Protein AF-A0A8T3YQ29-F1 (afdb_monomer)

Structure (mmCIF, N/CA/C/O backbone):
data_AF-A0A8T3YQ29-F1
#
_entry.id   AF-A0A8T3YQ29-F1
#
loop_
_atom_site.group_PDB
_atom_site.id
_atom_site.type_symbol
_atom_site.label_atom_id
_atom_site.label_alt_id
_atom_site.label_comp_id
_atom_site.label_asym_id
_atom_site.label_entity_id
_atom_site.label_seq_id
_atom_site.pdbx_PDB_ins_code
_atom_site.Cartn_x
_atom_site.Cartn_y
_atom_site.Cartn_z
_atom_site.occupancy
_atom_site.B_iso_or_equiv
_atom_site.auth_seq_id
_atom_site.auth_comp_id
_atom_site.auth_asym_id
_atom_site.auth_atom_id
_atom_site.pdbx_PDB_model_num
ATOM 1 N N . MET A 1 1 ? 38.386 -35.536 21.944 1.00 36.97 1 MET A N 1
ATOM 2 C CA . MET A 1 1 ? 37.758 -35.053 20.695 1.00 36.97 1 MET A CA 1
ATOM 3 C C . MET A 1 1 ? 36.261 -35.309 20.786 1.00 36.97 1 MET A C 1
ATOM 5 O O . MET A 1 1 ? 35.928 -36.440 21.087 1.00 36.97 1 MET A O 1
ATOM 9 N N . ARG A 1 2 ? 35.448 -34.252 20.582 1.00 36.31 2 ARG A N 1
ATOM 10 C CA . ARG A 1 2 ? 34.112 -34.172 19.928 1.00 36.31 2 ARG A CA 1
ATOM 11 C C . ARG A 1 2 ? 33.089 -35.299 20.187 1.00 36.31 2 ARG A C 1
ATOM 13 O O . ARG A 1 2 ? 33.416 -36.454 20.008 1.00 36.31 2 ARG A O 1
ATOM 20 N N . SER A 1 3 ? 31.799 -35.092 20.433 1.00 37.41 3 SER A N 1
ATOM 21 C CA . SER A 1 3 ? 30.916 -33.932 20.598 1.00 37.41 3 SER A CA 1
ATOM 22 C C . SER A 1 3 ? 29.557 -34.490 21.058 1.00 37.41 3 SER A C 1
ATOM 24 O O . SER A 1 3 ? 29.156 -35.567 20.626 1.00 37.41 3 SER A O 1
ATOM 26 N N . TYR A 1 4 ? 28.848 -33.737 21.895 1.00 45.09 4 TYR A N 1
ATOM 27 C CA . TYR A 1 4 ? 27.435 -33.928 22.236 1.00 45.09 4 TYR A CA 1
ATOM 28 C C . TYR A 1 4 ? 26.534 -33.652 21.027 1.00 45.09 4 TYR A C 1
ATOM 30 O O . TYR A 1 4 ? 26.707 -32.591 20.437 1.00 45.09 4 TYR A O 1
ATOM 38 N N . ILE A 1 5 ? 25.528 -34.496 20.749 1.00 46.22 5 ILE A N 1
ATOM 39 C CA . ILE A 1 5 ? 24.220 -34.061 20.214 1.00 46.22 5 ILE A CA 1
ATOM 40 C C . ILE A 1 5 ? 23.119 -34.967 20.787 1.00 46.22 5 ILE A C 1
ATOM 42 O O . ILE A 1 5 ? 22.973 -36.126 20.410 1.00 46.22 5 ILE A O 1
ATOM 46 N N . THR A 1 6 ? 22.333 -34.389 21.689 1.00 38.66 6 THR A N 1
ATOM 47 C CA . THR A 1 6 ? 21.042 -34.889 22.168 1.00 38.66 6 THR A CA 1
ATOM 48 C C . THR A 1 6 ? 19.975 -34.503 21.142 1.00 38.66 6 THR A C 1
ATOM 50 O O . THR A 1 6 ? 19.781 -33.313 20.897 1.00 38.66 6 THR A O 1
ATOM 53 N N . LEU A 1 7 ? 19.275 -35.472 20.544 1.00 36.53 7 LEU A N 1
ATOM 54 C CA . LEU A 1 7 ? 18.114 -35.214 19.686 1.00 36.53 7 LEU A CA 1
ATOM 55 C C . LEU A 1 7 ? 16.840 -35.608 20.444 1.00 36.53 7 LEU A C 1
ATOM 57 O O . LEU A 1 7 ? 16.583 -36.785 20.682 1.00 36.53 7 LEU A O 1
ATOM 61 N N . ILE A 1 8 ? 16.064 -34.606 20.853 1.00 35.62 8 ILE A N 1
ATOM 62 C CA . ILE A 1 8 ? 14.728 -34.764 21.433 1.00 35.62 8 ILE A CA 1
ATOM 63 C C . ILE A 1 8 ? 13.728 -34.747 20.272 1.00 35.62 8 ILE A C 1
ATOM 65 O O . ILE A 1 8 ? 13.606 -33.741 19.579 1.00 35.62 8 ILE A O 1
ATOM 69 N N . LEU A 1 9 ? 13.009 -35.850 20.068 1.00 31.16 9 LEU A N 1
ATOM 70 C CA . LEU A 1 9 ? 11.867 -35.950 19.155 1.00 31.16 9 LEU A CA 1
ATOM 71 C C . LEU A 1 9 ? 10.616 -36.211 20.002 1.00 31.16 9 LEU A C 1
ATOM 73 O O . LEU A 1 9 ? 10.407 -37.320 20.486 1.00 31.16 9 LEU A O 1
ATOM 77 N N . ILE A 1 10 ? 9.802 -35.171 20.207 1.00 36.34 10 ILE A N 1
ATOM 78 C CA . ILE A 1 10 ? 8.483 -35.261 20.848 1.00 36.34 10 ILE A CA 1
ATOM 79 C C . ILE A 1 10 ? 7.400 -35.093 19.773 1.00 36.34 10 ILE A C 1
ATOM 81 O O . ILE A 1 10 ? 7.203 -34.014 19.227 1.00 36.34 10 ILE A O 1
ATOM 85 N N . VAL A 1 11 ? 6.788 -36.233 19.445 1.00 32.72 11 VAL A N 1
ATOM 86 C CA . VAL A 1 11 ? 5.351 -36.566 19.341 1.00 32.72 11 VAL A CA 1
ATOM 87 C C . VAL A 1 11 ? 4.307 -35.452 19.105 1.00 32.72 11 VAL A C 1
ATOM 89 O O . VAL A 1 11 ? 4.116 -34.579 19.945 1.00 32.72 11 VAL A O 1
ATOM 92 N N . GLY A 1 12 ? 3.470 -35.693 18.079 1.00 26.55 12 GLY A N 1
ATOM 93 C CA . GLY A 1 12 ? 2.004 -35.499 18.103 1.00 26.55 12 GLY A CA 1
ATOM 94 C C . GLY A 1 12 ? 1.481 -34.134 17.618 1.00 26.55 12 GLY A C 1
ATOM 95 O O . GLY A 1 12 ? 2.161 -33.131 17.739 1.00 26.55 12 GLY A O 1
ATOM 96 N N . ILE A 1 13 ? 0.277 -33.963 17.060 1.00 29.78 13 ILE A N 1
ATOM 97 C CA . ILE A 1 13 ? -0.947 -34.774 17.019 1.00 29.78 13 ILE A CA 1
ATOM 98 C C . ILE A 1 13 ? -1.777 -34.316 15.799 1.00 29.78 13 ILE A C 1
ATOM 100 O O . ILE A 1 13 ? -1.878 -33.127 15.503 1.00 29.78 13 ILE A O 1
ATOM 104 N N . THR A 1 14 ? -2.395 -35.275 15.116 1.00 40.16 14 THR A N 1
ATOM 105 C CA . THR A 1 14 ? -3.476 -35.126 14.130 1.00 40.16 14 THR A CA 1
ATOM 106 C C . THR A 1 14 ? -4.785 -34.663 14.776 1.00 40.16 14 THR A C 1
ATOM 108 O O . THR A 1 14 ? -5.211 -35.283 15.746 1.00 40.16 14 THR A O 1
ATOM 111 N N . ALA A 1 15 ? -5.499 -33.696 14.192 1.00 29.11 15 ALA A N 1
ATOM 112 C CA . ALA A 1 15 ? -6.950 -33.584 14.389 1.00 29.11 15 ALA A CA 1
ATOM 113 C C . ALA A 1 15 ? -7.618 -32.775 13.265 1.00 29.11 15 ALA A C 1
ATOM 115 O O . ALA A 1 15 ? -7.573 -31.546 13.235 1.00 29.11 15 ALA A O 1
ATOM 116 N N . SER A 1 16 ? -8.276 -33.485 12.353 1.00 36.12 16 SER A N 1
ATOM 117 C CA . SER A 1 16 ? -9.479 -32.997 11.677 1.00 36.12 16 SER A CA 1
ATOM 118 C C . SER A 1 16 ? -10.627 -33.024 12.687 1.00 36.12 16 SER A C 1
ATOM 120 O O . SER A 1 16 ? -10.743 -34.028 13.375 1.00 36.12 16 SER A O 1
ATOM 122 N N . PHE A 1 17 ? -11.497 -32.011 12.756 1.00 27.00 17 PHE A N 1
ATOM 123 C CA . PHE A 1 17 ? -12.890 -32.232 13.167 1.00 27.00 17 PHE A CA 1
ATOM 124 C C . PHE A 1 17 ? -13.825 -31.111 12.699 1.00 27.00 17 PHE A C 1
ATOM 126 O O . PHE A 1 17 ? -13.467 -29.938 12.611 1.00 27.00 17 PHE A O 1
ATOM 133 N N . LEU A 1 18 ? -15.026 -31.563 12.365 1.00 28.22 18 LEU A N 1
ATOM 134 C CA . LEU A 1 18 ? -16.164 -30.910 11.737 1.00 28.22 18 LEU A CA 1
ATOM 135 C C . LEU A 1 18 ? -17.271 -30.737 12.805 1.00 28.22 18 LEU A C 1
ATOM 137 O O . LEU A 1 18 ? -17.401 -31.586 13.677 1.00 28.22 18 LEU A O 1
ATOM 141 N N . MET A 1 19 ? -18.124 -29.722 12.623 1.00 27.97 19 MET A N 1
ATOM 142 C CA . MET A 1 19 ? -19.556 -29.647 13.005 1.00 27.97 19 MET A CA 1
ATOM 143 C C . MET A 1 19 ? -20.070 -29.067 14.353 1.00 27.97 19 MET A C 1
ATOM 145 O O . MET A 1 19 ? -19.720 -29.491 15.443 1.00 27.97 19 MET A O 1
ATOM 149 N N . LEU A 1 20 ? -21.027 -28.139 14.133 1.00 27.88 20 LEU A N 1
ATOM 150 C CA . LEU A 1 20 ? -22.366 -27.868 14.711 1.00 27.88 20 LEU A CA 1
ATOM 151 C C . LEU A 1 20 ? -22.635 -27.375 16.158 1.00 27.88 20 LEU A C 1
ATOM 153 O O . LEU A 1 20 ? -22.449 -28.076 17.139 1.00 27.88 20 LEU A O 1
ATOM 157 N N . GLN A 1 21 ? -23.238 -26.169 16.182 1.00 33.25 21 GLN A N 1
ATOM 158 C CA . GLN A 1 21 ? -24.501 -25.696 16.807 1.00 33.25 21 GLN A CA 1
ATOM 159 C C . GLN A 1 21 ? -25.015 -26.247 18.158 1.00 33.25 21 GLN A C 1
ATOM 161 O O . GLN A 1 21 ? -25.322 -27.426 18.257 1.00 33.25 21 GLN A O 1
ATOM 166 N N . SER A 1 22 ? -25.392 -25.319 19.064 1.00 32.22 22 SER A N 1
ATOM 167 C CA . SER A 1 22 ? -26.801 -25.072 19.482 1.00 32.22 22 SER A CA 1
ATOM 168 C C . SER A 1 22 ? -26.955 -23.885 20.472 1.00 32.22 22 SER A C 1
ATOM 170 O O . SER A 1 22 ? -26.187 -23.821 21.423 1.00 32.22 22 SER A O 1
ATOM 172 N N . HIS A 1 23 ? -27.953 -23.012 20.202 1.00 29.73 23 HIS A N 1
ATOM 173 C CA . HIS A 1 23 ? -28.849 -22.143 21.033 1.00 29.73 23 HIS A CA 1
ATOM 174 C C . HIS A 1 23 ? -28.380 -21.499 22.363 1.00 29.73 23 HIS A C 1
ATOM 176 O O . HIS A 1 23 ? -27.618 -22.091 23.104 1.00 29.73 23 HIS A O 1
ATOM 182 N N . SER A 1 24 ? -28.855 -20.351 22.877 1.00 30.00 24 SER A N 1
ATOM 183 C CA . SER A 1 24 ? -29.743 -19.197 22.560 1.00 30.00 24 SER A CA 1
ATOM 184 C C . SER A 1 24 ? -29.538 -18.227 23.762 1.00 30.00 24 SER A C 1
ATOM 186 O O . SER A 1 24 ? -29.271 -18.727 24.848 1.00 30.00 24 SER A O 1
ATOM 188 N N . THR A 1 25 ? -29.532 -16.888 23.707 1.00 30.67 25 THR A N 1
ATOM 189 C CA . THR A 1 25 ? -30.672 -15.967 23.516 1.00 30.67 25 THR A CA 1
ATOM 190 C C . THR A 1 25 ? -30.193 -14.500 23.451 1.00 30.67 25 THR A C 1
ATOM 192 O O . THR A 1 25 ? -29.351 -14.096 24.244 1.00 30.67 25 THR A O 1
ATOM 195 N N . SER A 1 26 ? -30.858 -13.708 22.598 1.00 29.80 26 SER A N 1
ATOM 196 C CA . SER A 1 26 ? -31.183 -12.272 22.739 1.00 29.80 26 SER A CA 1
ATOM 197 C C . SER A 1 26 ? -30.057 -11.223 22.829 1.00 29.80 26 SER A C 1
ATOM 199 O O . SER A 1 26 ? -29.536 -10.946 23.906 1.00 29.80 26 SER A O 1
ATOM 201 N N . SER A 1 27 ? -29.811 -10.505 21.722 1.00 33.41 27 SER A N 1
ATOM 202 C CA . SER A 1 27 ? -30.251 -9.099 21.543 1.00 33.41 27 SER A CA 1
ATOM 203 C C . SER A 1 27 ? -29.494 -8.387 20.401 1.00 33.41 27 SER A C 1
ATOM 205 O O . SER A 1 27 ? -28.298 -8.142 20.500 1.00 33.41 27 SER A O 1
ATOM 207 N N . ASN A 1 28 ? -30.259 -7.987 19.377 1.00 33.44 28 ASN A N 1
ATOM 208 C CA . ASN A 1 28 ? -30.012 -6.956 18.352 1.00 33.44 28 ASN A CA 1
ATOM 209 C C . ASN A 1 28 ? -28.790 -7.085 17.419 1.00 33.44 28 ASN A C 1
ATOM 211 O O . ASN A 1 28 ? -27.739 -6.483 17.636 1.00 33.44 28 ASN A O 1
ATOM 215 N N . ASP A 1 29 ? -29.022 -7.751 16.284 1.00 31.02 29 ASP A N 1
ATOM 216 C CA . ASP A 1 29 ? -28.160 -7.737 15.102 1.00 31.02 29 ASP A CA 1
ATOM 217 C C . ASP A 1 29 ? -28.331 -6.454 14.265 1.00 31.02 29 ASP A C 1
ATOM 219 O O . ASP A 1 29 ? -29.391 -6.167 13.710 1.00 31.02 29 ASP A O 1
ATOM 223 N N . ILE A 1 30 ? -27.227 -5.720 14.106 1.00 36.94 30 ILE A N 1
ATOM 224 C CA . ILE A 1 30 ? -26.925 -4.913 12.920 1.00 36.94 30 ILE A CA 1
ATOM 225 C C . ILE A 1 30 ? -25.935 -5.754 12.118 1.00 36.94 30 ILE A C 1
ATOM 227 O O . ILE A 1 30 ? -24.781 -5.804 12.528 1.00 36.94 30 ILE A O 1
ATOM 231 N N . LEU A 1 31 ? -26.327 -6.397 11.011 1.00 35.53 31 LEU A N 1
ATOM 232 C CA . LEU A 1 31 ? -25.385 -6.977 10.040 1.00 35.53 31 LEU A CA 1
ATOM 233 C C . LEU A 1 31 ? -26.059 -7.404 8.721 1.00 35.53 31 LEU A C 1
ATOM 235 O O . LEU A 1 31 ? -27.221 -7.786 8.672 1.00 35.53 31 LEU A O 1
ATOM 239 N N . LEU A 1 32 ? -25.246 -7.295 7.666 1.00 37.25 32 LEU A N 1
ATOM 240 C CA . LEU A 1 32 ? -25.218 -8.017 6.387 1.00 37.25 32 LEU A CA 1
ATOM 241 C C . LEU A 1 32 ? -26.361 -9.017 6.106 1.00 37.25 32 LEU A C 1
ATOM 243 O O . LEU A 1 32 ? -26.572 -9.976 6.837 1.00 37.25 32 LEU A O 1
ATOM 247 N N . GLY A 1 33 ? -27.030 -8.816 4.967 1.00 29.45 33 GLY A N 1
ATOM 248 C CA . GLY A 1 33 ? -28.248 -9.533 4.598 1.00 29.45 33 GLY A CA 1
ATOM 249 C C . GLY A 1 33 ? -28.127 -11.029 4.291 1.00 29.45 33 GLY A C 1
ATOM 250 O O . GLY A 1 33 ? -27.124 -11.495 3.756 1.00 29.45 33 GLY A O 1
ATOM 251 N N . ASN A 1 34 ? -29.252 -11.708 4.530 1.00 32.03 34 ASN A N 1
ATOM 252 C CA . ASN A 1 34 ? -29.778 -12.859 3.796 1.00 32.03 34 ASN A CA 1
ATOM 253 C C . ASN A 1 34 ? -31.299 -12.660 3.649 1.00 32.03 34 ASN A C 1
ATOM 255 O O . ASN A 1 34 ? -31.940 -12.118 4.547 1.00 32.03 34 ASN A O 1
ATOM 259 N N . GLY A 1 35 ? -31.854 -13.014 2.488 1.00 31.20 35 GLY A N 1
ATOM 260 C CA . GLY A 1 35 ? -33.247 -12.731 2.132 1.00 31.20 35 GLY A CA 1
ATOM 261 C C . GLY A 1 35 ? -34.255 -13.760 2.642 1.00 31.20 35 GLY A C 1
ATOM 262 O O . GLY A 1 35 ? -33.886 -14.905 2.857 1.00 31.20 35 GLY A O 1
ATOM 263 N N . MET A 1 36 ? -35.520 -13.336 2.750 1.00 28.58 36 MET A N 1
ATOM 264 C CA . MET A 1 36 ? -36.757 -14.103 2.523 1.00 28.58 36 MET A CA 1
ATOM 265 C C . MET A 1 36 ? -37.917 -13.092 2.402 1.00 28.58 36 MET A C 1
ATOM 267 O O . MET A 1 36 ? -38.152 -12.314 3.320 1.00 28.58 36 MET A O 1
ATOM 271 N N . ASN A 1 37 ? -38.621 -13.087 1.263 1.00 28.59 37 ASN A N 1
ATOM 272 C CA . ASN A 1 37 ? -39.875 -12.350 1.071 1.00 28.59 37 ASN A CA 1
ATOM 273 C C . ASN A 1 37 ? -41.046 -13.295 1.366 1.00 28.59 37 ASN A C 1
ATOM 275 O O . ASN A 1 37 ? -41.223 -14.289 0.664 1.00 28.59 37 ASN A O 1
ATOM 279 N N . GLY A 1 38 ? -41.848 -12.954 2.372 1.00 25.53 38 GLY A N 1
ATOM 280 C CA . GLY A 1 38 ? -43.199 -13.463 2.588 1.00 25.53 38 GLY A CA 1
ATOM 281 C C . GLY A 1 38 ? -44.137 -12.263 2.665 1.00 25.53 38 GLY A C 1
ATOM 282 O O . GLY A 1 38 ? -43.969 -11.400 3.521 1.00 25.53 38 GLY A O 1
ATOM 283 N N . ALA A 1 39 ? -45.053 -12.174 1.706 1.00 37.31 39 ALA A N 1
ATOM 284 C CA . ALA A 1 39 ? -46.017 -11.097 1.550 1.00 37.31 39 ALA A CA 1
ATOM 285 C C . ALA A 1 39 ? -47.039 -11.067 2.692 1.00 37.31 39 ALA A C 1
ATOM 287 O O . ALA A 1 39 ? -47.592 -12.112 3.012 1.00 37.31 39 ALA A O 1
ATOM 288 N N . VAL A 1 40 ? -47.368 -9.876 3.202 1.00 28.00 40 VAL A N 1
ATOM 289 C CA . VAL A 1 40 ? -48.685 -9.571 3.787 1.00 28.00 40 VAL A CA 1
ATOM 290 C C . VAL A 1 40 ? -48.979 -8.092 3.534 1.00 28.00 40 VAL A C 1
ATOM 292 O O . VAL A 1 40 ? -48.254 -7.216 4.001 1.00 28.00 40 VAL A O 1
ATOM 295 N N . GLY A 1 41 ? -50.024 -7.828 2.749 1.00 34.19 41 GLY A N 1
ATOM 296 C CA . GLY A 1 41 ? -50.619 -6.506 2.600 1.00 34.19 41 GLY A CA 1
ATOM 297 C C . GLY A 1 41 ? -51.611 -6.228 3.723 1.00 34.19 41 GLY A C 1
ATOM 298 O O . GLY A 1 41 ? -52.255 -7.156 4.204 1.00 34.19 41 GLY A O 1
ATOM 299 N N . ILE A 1 42 ? -51.743 -4.957 4.106 1.00 29.11 42 ILE A N 1
ATOM 300 C CA . ILE A 1 42 ? -52.874 -4.444 4.884 1.00 29.11 42 ILE A CA 1
ATOM 301 C C . ILE A 1 42 ? -53.184 -3.027 4.375 1.00 29.11 42 ILE A C 1
ATOM 303 O O . ILE A 1 42 ? -52.365 -2.114 4.489 1.00 29.11 42 ILE A O 1
ATOM 307 N N . GLU A 1 43 ? -54.360 -2.888 3.761 1.00 31.36 43 GLU A N 1
ATOM 308 C CA . GLU A 1 43 ? -55.077 -1.630 3.538 1.00 31.36 43 GLU A CA 1
ATOM 309 C C . GLU A 1 43 ? -55.480 -0.977 4.867 1.00 31.36 43 GLU A C 1
ATOM 311 O O . GLU A 1 43 ? -55.698 -1.682 5.847 1.00 31.36 43 GLU A O 1
ATOM 316 N N . LEU A 1 44 ? -55.670 0.350 4.854 1.00 28.03 44 LEU A N 1
ATOM 317 C CA . LEU A 1 44 ? -56.825 1.102 5.401 1.00 28.03 44 LEU A CA 1
ATOM 318 C C . LEU A 1 44 ? -56.395 2.572 5.595 1.00 28.03 44 LEU A C 1
ATOM 320 O O . LEU A 1 44 ? -55.485 2.879 6.352 1.00 28.03 44 LEU A O 1
ATOM 324 N N . SER A 1 45 ? -56.885 3.486 4.752 1.00 28.00 45 SER A N 1
ATOM 325 C CA . SER A 1 45 ? -58.110 4.283 4.964 1.00 28.00 45 SER A CA 1
ATOM 326 C C . SER A 1 45 ? -57.913 5.462 5.929 1.00 28.00 45 SER A C 1
ATOM 328 O O . SER A 1 45 ? -57.776 5.273 7.132 1.00 28.00 45 SER A O 1
ATOM 330 N N . GLY A 1 46 ? -58.032 6.693 5.414 1.00 26.91 46 GLY A N 1
ATOM 331 C CA . GLY A 1 46 ? -58.161 7.890 6.251 1.00 26.91 46 GLY A CA 1
ATOM 332 C C . GLY A 1 46 ? -58.177 9.197 5.463 1.00 26.91 46 GLY A C 1
ATOM 333 O O . GLY A 1 46 ? -57.135 9.779 5.195 1.00 26.91 46 GLY A O 1
ATOM 334 N N . LYS A 1 47 ? -59.379 9.634 5.083 1.00 30.09 47 LYS A N 1
ATOM 335 C CA . LYS A 1 47 ? -59.718 10.851 4.328 1.00 30.09 47 LYS A CA 1
ATOM 336 C C . LYS A 1 47 ? -59.234 12.140 5.008 1.00 30.09 47 LYS A C 1
ATOM 338 O O . LYS A 1 47 ? -59.574 12.343 6.163 1.00 30.09 47 LYS A O 1
ATOM 343 N N . PHE A 1 48 ? -58.632 13.056 4.246 1.00 29.20 48 PHE A N 1
ATOM 344 C CA . PHE A 1 48 ? -58.823 14.510 4.381 1.00 29.20 48 PHE A CA 1
ATOM 345 C C . PHE A 1 48 ? -58.497 15.194 3.037 1.00 29.20 48 PHE A C 1
ATOM 347 O O . PHE A 1 48 ? -57.368 15.157 2.560 1.00 29.20 48 PHE A O 1
ATOM 354 N N . ALA A 1 49 ? -59.513 15.790 2.415 1.00 26.91 49 ALA A N 1
ATOM 355 C CA . ALA A 1 49 ? -59.389 16.877 1.435 1.00 26.91 49 ALA A CA 1
ATOM 356 C C . ALA A 1 49 ? -59.580 18.209 2.212 1.00 26.91 49 ALA A C 1
ATOM 358 O O . ALA A 1 49 ? -60.130 18.124 3.316 1.00 26.91 49 ALA A O 1
ATOM 359 N N . PRO A 1 50 ? -59.241 19.423 1.707 1.00 40.56 50 PRO A N 1
ATOM 360 C CA . PRO A 1 50 ? -59.225 19.798 0.287 1.00 40.56 50 PRO A CA 1
ATOM 361 C C . PRO A 1 50 ? -58.164 20.853 -0.131 1.00 40.56 50 PRO A C 1
ATOM 363 O O . PRO A 1 50 ? -57.320 21.276 0.650 1.00 40.56 50 PRO A O 1
ATOM 366 N N . GLN A 1 51 ? -58.337 21.318 -1.376 1.00 28.16 51 GLN A N 1
ATOM 367 C CA . GLN A 1 51 ? -57.891 22.567 -2.016 1.00 28.16 51 GLN A CA 1
ATOM 368 C C . GLN A 1 51 ? -56.840 22.388 -3.118 1.00 28.16 51 GLN A C 1
ATOM 370 O O . GLN A 1 51 ? -55.672 22.070 -2.913 1.00 28.16 51 GLN A O 1
ATOM 375 N N . ILE A 1 52 ? -57.355 22.599 -4.325 1.00 32.34 52 ILE A N 1
ATOM 376 C CA . ILE A 1 52 ? -56.699 22.554 -5.620 1.00 32.34 52 ILE A CA 1
ATOM 377 C C . ILE A 1 52 ? -55.995 23.894 -5.814 1.00 32.34 52 ILE A C 1
ATOM 379 O O . ILE A 1 52 ? -56.655 24.927 -5.898 1.00 32.34 52 ILE A O 1
ATOM 383 N N . THR A 1 53 ? -54.674 23.863 -5.972 1.00 31.62 53 THR A N 1
ATOM 384 C CA . THR A 1 53 ? -53.929 24.986 -6.546 1.00 31.62 53 THR A CA 1
ATOM 385 C C . THR A 1 53 ? -53.230 24.496 -7.802 1.00 31.62 53 THR A C 1
ATOM 387 O O . THR A 1 53 ? -52.314 23.677 -7.759 1.00 31.62 53 THR A O 1
ATOM 390 N N . ILE A 1 54 ? -53.703 24.994 -8.940 1.00 41.38 54 ILE A N 1
ATOM 391 C CA . ILE A 1 54 ? -53.108 24.791 -10.257 1.00 41.38 54 ILE A CA 1
ATOM 392 C C . ILE A 1 54 ? -51.741 25.482 -10.254 1.00 41.38 54 ILE A C 1
ATOM 394 O O . ILE A 1 54 ? -51.663 26.708 -10.189 1.00 41.38 54 ILE A O 1
ATOM 398 N N . SER A 1 55 ? -50.656 24.710 -10.341 1.00 33.50 55 SER A N 1
ATOM 399 C CA . SER A 1 55 ? -49.341 25.249 -10.685 1.00 33.50 55 SER A CA 1
ATOM 400 C C . SER A 1 55 ? -48.627 24.351 -11.698 1.00 33.50 55 SER A C 1
ATOM 402 O O . SER A 1 55 ? -48.807 23.137 -11.747 1.00 33.50 55 SER A O 1
ATOM 404 N N . LYS A 1 56 ? -47.918 25.027 -12.594 1.00 39.84 56 LYS A N 1
ATOM 405 C CA . LYS A 1 56 ? -47.476 24.608 -13.921 1.00 39.84 56 LYS A CA 1
ATOM 406 C C . LYS A 1 56 ? -46.468 23.450 -13.904 1.00 39.84 56 LYS A C 1
ATOM 408 O O . LYS A 1 56 ? -45.501 23.490 -13.158 1.00 39.84 56 LYS A O 1
ATOM 413 N N . GLY A 1 57 ? -46.641 22.534 -14.863 1.00 34.69 57 GLY A N 1
ATOM 414 C CA . GLY A 1 57 ? -45.571 21.753 -15.494 1.00 34.69 57 GLY A CA 1
ATOM 415 C C . GLY A 1 57 ? -44.967 20.634 -14.649 1.00 34.69 57 GLY A C 1
ATOM 416 O O . GLY A 1 57 ? -44.012 20.858 -13.918 1.00 34.69 57 GLY A O 1
ATOM 417 N N . ILE A 1 58 ? -45.457 19.406 -14.834 1.00 36.62 58 ILE A N 1
ATOM 418 C CA . ILE A 1 58 ? -44.784 18.185 -14.373 1.00 36.62 58 ILE A CA 1
ATOM 419 C C . ILE A 1 58 ? -43.480 18.035 -15.180 1.00 36.62 58 ILE A C 1
ATOM 421 O O . ILE A 1 58 ? -43.554 17.814 -16.392 1.00 36.62 58 ILE A O 1
ATOM 425 N N . PRO A 1 59 ? -42.282 18.116 -14.573 1.00 43.56 59 PRO A N 1
ATOM 426 C CA . PRO A 1 59 ? -41.087 17.579 -15.200 1.00 43.56 59 PRO A CA 1
ATOM 427 C C . PRO A 1 59 ? -41.237 16.059 -15.149 1.00 43.56 59 PRO A C 1
ATOM 429 O O . PRO A 1 59 ? -41.395 15.489 -14.068 1.00 43.56 59 PRO A O 1
ATOM 432 N N . GLY A 1 60 ? -41.239 15.407 -16.312 1.00 47.19 60 GLY A N 1
ATOM 433 C CA . GLY A 1 60 ? -41.313 13.949 -16.396 1.00 47.19 60 GLY A CA 1
ATOM 434 C C . GLY A 1 60 ? -40.259 13.269 -15.509 1.00 47.19 60 GLY A C 1
ATOM 435 O O . GLY A 1 60 ? -39.240 13.890 -15.180 1.00 47.19 60 GLY A O 1
ATOM 436 N N . PRO A 1 61 ? -40.481 12.002 -15.111 1.00 44.00 61 PRO A N 1
ATOM 437 C CA . PRO A 1 61 ? -39.542 11.274 -14.273 1.00 44.00 61 PRO A CA 1
ATOM 438 C C . PRO A 1 61 ? -38.162 11.342 -14.923 1.00 44.00 61 PRO A C 1
ATOM 440 O O . PRO A 1 61 ? -37.970 10.880 -16.052 1.00 44.00 61 PRO A O 1
ATOM 443 N N . LYS A 1 62 ? -37.205 11.972 -14.228 1.00 40.59 62 LYS A N 1
ATOM 444 C CA . LYS A 1 62 ? -35.798 11.913 -14.612 1.00 40.59 62 LYS A CA 1
ATOM 445 C C . LYS A 1 62 ? -35.479 10.430 -14.714 1.00 40.59 62 LYS A C 1
ATOM 447 O O . LYS A 1 62 ? -35.473 9.751 -13.693 1.00 40.59 62 LYS A O 1
ATOM 452 N N . ARG A 1 63 ? -35.265 9.933 -15.938 1.00 42.22 63 ARG A N 1
ATOM 453 C CA . ARG A 1 63 ? -34.656 8.622 -16.157 1.00 42.22 63 ARG A CA 1
ATOM 454 C C . ARG A 1 63 ? -33.402 8.615 -15.305 1.00 42.22 63 ARG A C 1
ATOM 456 O O . ARG A 1 63 ? -32.450 9.338 -15.606 1.00 42.22 63 ARG A O 1
ATOM 463 N N . GLU A 1 64 ? -33.450 7.859 -14.220 1.00 45.28 64 GLU A N 1
ATOM 464 C CA . GLU A 1 64 ? -32.281 7.493 -13.454 1.00 45.28 64 GLU A CA 1
ATOM 465 C C . GLU A 1 64 ? -31.356 6.836 -14.472 1.00 45.28 64 GLU A C 1
ATOM 467 O O . GLU A 1 64 ? -31.656 5.771 -15.013 1.00 45.28 64 GLU A O 1
ATOM 472 N N . ARG A 1 65 ? -30.323 7.578 -14.893 1.00 39.47 65 ARG A N 1
ATOM 473 C CA . ARG A 1 65 ? -29.313 7.052 -15.803 1.00 39.47 65 ARG A CA 1
ATOM 474 C C . ARG A 1 65 ? -28.709 5.880 -15.060 1.00 39.47 65 ARG A C 1
ATOM 476 O O . ARG A 1 65 ? -27.912 6.088 -14.149 1.00 39.47 65 ARG A O 1
ATOM 483 N N . THR A 1 66 ? -29.087 4.671 -15.456 1.00 41.81 66 THR A N 1
ATOM 484 C CA . THR A 1 66 ? -28.301 3.484 -15.165 1.00 41.81 66 THR A CA 1
ATOM 485 C C . THR A 1 66 ? -26.873 3.843 -15.570 1.00 41.81 66 THR A C 1
ATOM 487 O O . THR A 1 66 ? -26.675 4.252 -16.723 1.00 41.81 66 THR A O 1
ATOM 490 N N . PRO A 1 67 ? -25.901 3.830 -14.640 1.00 45.22 67 PRO A N 1
ATOM 491 C CA . PRO A 1 67 ? -24.521 4.095 -14.994 1.00 45.22 67 PRO A CA 1
ATOM 492 C C . PRO A 1 67 ? -24.165 3.182 -16.161 1.00 45.22 67 PRO A C 1
ATOM 494 O O . PRO A 1 67 ? -24.503 1.996 -16.140 1.00 45.22 67 PRO A O 1
ATOM 497 N N . ALA A 1 68 ? -23.555 3.747 -17.204 1.00 42.94 68 ALA A N 1
ATOM 498 C CA . ALA A 1 68 ? -23.036 2.942 -18.297 1.00 42.94 68 ALA A CA 1
ATOM 499 C C . ALA A 1 68 ? -22.181 1.806 -17.701 1.00 42.94 68 ALA A C 1
ATOM 501 O O . ALA A 1 68 ? -21.489 2.059 -16.706 1.00 42.94 68 ALA A O 1
ATOM 502 N N . PRO A 1 69 ? -22.225 0.582 -18.261 1.00 43.91 69 PRO A N 1
ATOM 503 C CA . PRO A 1 69 ? -21.382 -0.506 -17.789 1.00 43.91 69 PRO A CA 1
ATOM 504 C C . PRO A 1 69 ? -19.945 0.003 -17.731 1.00 43.91 69 PRO A C 1
ATOM 506 O O . PRO A 1 69 ? -19.428 0.500 -18.735 1.00 43.91 69 PRO A O 1
ATOM 509 N N . ILE A 1 70 ? -19.334 -0.051 -16.546 1.00 53.72 70 ILE A N 1
ATOM 510 C CA . ILE A 1 70 ? -17.919 0.282 -16.378 1.00 53.72 70 ILE A CA 1
ATOM 511 C C . ILE A 1 70 ? -17.172 -0.578 -17.399 1.00 53.72 70 ILE A C 1
ATOM 513 O O . ILE A 1 70 ? -17.381 -1.793 -17.437 1.00 53.72 70 ILE A O 1
ATOM 517 N N . ALA A 1 71 ? -16.402 0.072 -18.276 1.00 49.75 71 ALA A N 1
ATOM 518 C CA . ALA A 1 71 ? -15.745 -0.557 -19.414 1.00 49.75 71 ALA A CA 1
ATOM 519 C C . ALA A 1 71 ? -15.100 -1.896 -19.019 1.00 49.75 71 ALA A C 1
ATOM 521 O O . ALA A 1 71 ? -14.506 -2.020 -17.944 1.00 49.75 71 ALA A O 1
ATOM 522 N N . ALA A 1 72 ? -15.260 -2.900 -19.886 1.00 53.38 72 ALA A N 1
ATOM 523 C CA . ALA A 1 72 ? -14.727 -4.239 -19.687 1.00 53.38 72 ALA A CA 1
ATOM 524 C C . ALA A 1 72 ? -13.261 -4.176 -19.226 1.00 53.38 72 ALA A C 1
ATOM 526 O O . ALA A 1 72 ? -12.449 -3.485 -19.835 1.00 53.38 72 ALA A O 1
ATOM 527 N N . ASN A 1 73 ? -12.942 -4.892 -18.142 1.00 64.94 73 ASN A N 1
ATOM 528 C CA . ASN A 1 73 ? -11.596 -4.995 -17.573 1.00 64.94 73 ASN A CA 1
ATOM 529 C C . ASN A 1 73 ? -10.567 -5.313 -18.672 1.00 64.94 73 ASN A C 1
ATOM 531 O O . ASN A 1 73 ? -10.460 -6.465 -19.094 1.00 64.94 73 ASN A O 1
ATOM 535 N N . VAL A 1 74 ? -9.795 -4.313 -19.108 1.00 72.88 74 VAL A N 1
ATOM 536 C CA . VAL A 1 74 ? -8.869 -4.417 -20.256 1.00 72.88 74 VAL A CA 1
ATOM 537 C C . VAL A 1 74 ? -7.789 -5.486 -20.020 1.00 72.88 74 VAL A C 1
ATOM 539 O O . VAL A 1 74 ? -7.314 -6.116 -20.959 1.00 72.88 74 VAL A O 1
ATOM 542 N N . CYS A 1 75 ? -7.465 -5.762 -18.753 1.00 82.94 75 CYS A N 1
ATOM 543 C CA . CYS A 1 75 ? -6.502 -6.780 -18.331 1.00 82.94 75 CYS A CA 1
ATOM 544 C C . CYS A 1 75 ? -7.161 -7.917 -17.529 1.00 82.94 75 CYS A C 1
ATOM 546 O O . CYS A 1 75 ? -6.770 -8.195 -16.396 1.00 82.94 75 CYS A O 1
ATOM 548 N N . ASN A 1 76 ? -8.188 -8.573 -18.080 1.00 82.81 76 ASN A N 1
ATOM 549 C CA . ASN A 1 76 ? -8.894 -9.676 -17.412 1.00 82.81 76 ASN A CA 1
ATOM 550 C C . ASN A 1 76 ? -8.309 -11.072 -17.704 1.00 82.81 76 ASN A C 1
ATOM 552 O O . ASN A 1 76 ? -9.042 -11.989 -18.065 1.00 82.81 76 ASN A O 1
ATOM 556 N N . MET A 1 77 ? -6.995 -11.235 -17.569 1.00 88.19 77 MET A N 1
ATOM 557 C CA . MET A 1 77 ? -6.334 -12.530 -17.793 1.00 88.19 77 MET A CA 1
ATOM 558 C C . MET A 1 77 ? -6.404 -13.447 -16.575 1.00 88.19 77 MET A C 1
ATOM 560 O O . MET A 1 77 ? -6.815 -13.016 -15.495 1.00 88.19 77 MET A O 1
ATOM 564 N N . THR A 1 78 ? -6.018 -14.712 -16.750 1.00 88.31 78 THR A N 1
ATOM 565 C CA . THR A 1 78 ? -6.167 -15.776 -15.747 1.00 88.31 78 THR A CA 1
ATOM 566 C C . THR A 1 78 ? -5.195 -15.613 -14.586 1.00 88.31 78 THR A C 1
ATOM 568 O O . THR A 1 78 ? -5.599 -15.684 -13.423 1.00 88.31 78 THR A O 1
ATOM 571 N N . THR A 1 79 ? -3.925 -15.336 -14.871 1.00 91.94 79 THR A N 1
ATOM 572 C CA . THR A 1 79 ? -2.877 -15.240 -13.846 1.00 91.94 79 THR A CA 1
ATOM 573 C C . THR A 1 79 ? -2.555 -13.792 -13.478 1.00 91.94 79 THR A C 1
ATOM 575 O O . THR A 1 79 ? -2.713 -12.878 -14.286 1.00 91.94 79 THR A O 1
ATOM 578 N N . MET A 1 80 ? -2.087 -13.576 -12.246 1.00 93.06 80 MET A N 1
ATOM 579 C CA . MET A 1 80 ? -1.625 -12.258 -11.785 1.00 93.06 80 MET A CA 1
ATOM 580 C C . MET A 1 80 ? -0.459 -11.749 -12.644 1.00 93.06 80 MET A C 1
ATOM 582 O O . MET A 1 80 ? -0.441 -10.584 -13.031 1.00 93.06 80 MET A O 1
ATOM 586 N N . ASP A 1 81 ? 0.466 -12.637 -13.020 1.00 93.62 81 ASP A N 1
ATOM 587 C CA . ASP A 1 81 ? 1.621 -12.294 -13.855 1.00 93.62 81 ASP A CA 1
ATOM 588 C C . ASP A 1 81 ? 1.192 -11.765 -15.236 1.00 93.62 81 ASP A C 1
ATOM 590 O O . ASP A 1 81 ? 1.678 -10.725 -15.686 1.00 93.62 81 ASP A O 1
ATOM 594 N N . GLU A 1 82 ? 0.220 -12.414 -15.889 1.00 92.44 82 GLU A N 1
ATOM 595 C CA . GLU A 1 82 ? -0.341 -11.933 -17.158 1.00 92.44 82 GLU A CA 1
ATOM 596 C C . GLU A 1 82 ? -1.022 -10.572 -16.995 1.00 92.44 82 GLU A C 1
ATOM 598 O O . GLU A 1 82 ? -0.825 -9.680 -17.823 1.00 92.44 82 GLU A O 1
ATOM 603 N N . ARG A 1 83 ? -1.799 -10.378 -15.925 1.00 91.81 83 ARG A N 1
ATOM 604 C CA . ARG A 1 83 ? -2.504 -9.112 -15.672 1.00 91.81 83 ARG A CA 1
ATOM 605 C C . ARG A 1 83 ? -1.539 -7.957 -15.422 1.00 91.81 83 ARG A C 1
ATOM 607 O O . ARG A 1 83 ? -1.722 -6.883 -15.998 1.00 91.81 83 ARG A O 1
ATOM 614 N N . ILE A 1 84 ? -0.474 -8.184 -14.657 1.00 92.00 84 ILE A N 1
ATOM 615 C CA . ILE A 1 84 ? 0.605 -7.208 -14.454 1.00 92.00 84 ILE A CA 1
ATOM 616 C C . ILE A 1 84 ? 1.299 -6.895 -15.785 1.00 92.00 84 ILE A C 1
ATOM 618 O O . ILE A 1 84 ? 1.484 -5.726 -16.133 1.00 92.00 84 ILE A O 1
ATOM 622 N N . ALA A 1 85 ? 1.632 -7.918 -16.577 1.00 91.38 85 ALA A N 1
ATOM 623 C CA . ALA A 1 85 ? 2.251 -7.733 -17.888 1.00 91.38 85 ALA A CA 1
ATOM 624 C C . ALA A 1 85 ? 1.339 -6.971 -18.866 1.00 91.38 85 ALA A C 1
ATOM 626 O O . ALA A 1 85 ? 1.809 -6.152 -19.657 1.00 91.38 85 ALA A O 1
ATOM 627 N N . CYS A 1 86 ? 0.027 -7.208 -18.825 1.00 89.75 86 CYS A N 1
ATOM 628 C CA . CYS A 1 86 ? -0.953 -6.418 -19.566 1.00 89.75 86 CYS A CA 1
ATOM 629 C C . CYS A 1 86 ? -0.919 -4.960 -19.148 1.00 89.75 86 CYS A C 1
ATOM 631 O O . CYS A 1 86 ? -0.757 -4.089 -20.003 1.00 89.75 86 CYS A O 1
ATOM 633 N N . ARG A 1 87 ? -1.016 -4.708 -17.840 1.00 88.75 87 ARG A N 1
ATOM 634 C CA . ARG A 1 87 ? -1.074 -3.366 -17.273 1.00 88.75 87 ARG A CA 1
ATOM 635 C C . ARG A 1 87 ? 0.133 -2.527 -17.681 1.00 88.75 87 ARG A C 1
ATOM 637 O O . ARG A 1 87 ? -0.031 -1.378 -18.084 1.00 88.75 87 ARG A O 1
ATOM 644 N N . LEU A 1 88 ? 1.329 -3.114 -17.632 1.00 89.00 88 LEU A N 1
ATOM 645 C CA . LEU A 1 88 ? 2.559 -2.441 -18.051 1.00 89.00 88 LEU A CA 1
ATOM 646 C C . LEU A 1 88 ? 2.581 -2.115 -19.551 1.00 89.00 88 LEU A C 1
ATOM 648 O O . LEU A 1 88 ? 3.087 -1.062 -19.924 1.00 89.00 88 LEU A O 1
ATOM 652 N N . ARG A 1 89 ? 2.012 -2.974 -20.409 1.00 87.06 89 ARG A N 1
ATOM 653 C CA . ARG A 1 89 ? 1.986 -2.766 -21.870 1.00 87.06 89 ARG A CA 1
ATOM 654 C C . ARG A 1 89 ? 0.937 -1.764 -22.334 1.00 87.06 89 ARG A C 1
ATOM 656 O O . ARG A 1 89 ? 1.183 -1.012 -23.267 1.00 87.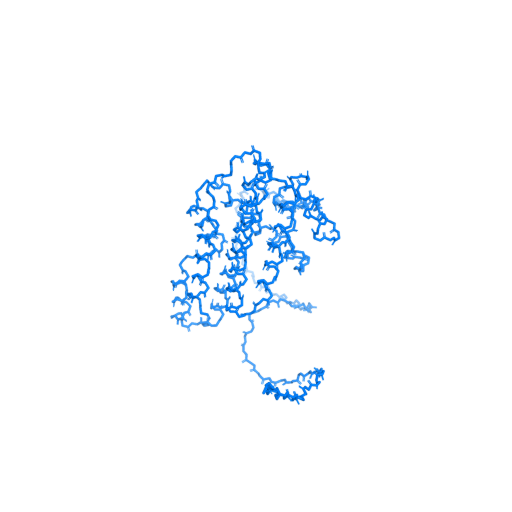06 89 ARG A O 1
ATOM 663 N N . THR A 1 90 ? -0.243 -1.798 -21.729 1.00 78.38 90 THR A N 1
ATOM 664 C CA . THR A 1 90 ? -1.426 -1.078 -22.230 1.00 78.38 90 THR A CA 1
ATOM 665 C C . THR A 1 90 ? -1.636 0.277 -21.561 1.00 78.38 90 THR A C 1
ATOM 667 O O . THR A 1 90 ? -2.511 1.021 -21.984 1.00 78.38 90 THR A O 1
ATOM 670 N N . ASN A 1 91 ? -0.821 0.624 -20.554 1.00 70.31 91 ASN A N 1
ATOM 671 C CA . ASN A 1 91 ? -0.941 1.870 -19.789 1.00 70.31 91 ASN A CA 1
ATOM 672 C C . ASN A 1 91 ? -2.391 2.145 -19.339 1.00 70.31 91 ASN A C 1
ATOM 674 O O . ASN A 1 91 ? -2.893 3.265 -19.426 1.00 70.31 91 ASN A O 1
ATOM 678 N N . VAL A 1 92 ? -3.075 1.084 -18.904 1.00 70.25 92 VAL A N 1
ATOM 679 C CA . VAL A 1 92 ? -4.475 1.135 -18.475 1.00 70.25 92 VAL A CA 1
ATOM 680 C C . VAL A 1 92 ? -4.612 2.100 -17.306 1.00 70.25 92 VAL A C 1
ATOM 682 O O . VAL A 1 92 ? -3.796 2.079 -16.375 1.00 70.25 92 VAL A O 1
ATOM 685 N N . SER A 1 93 ? -5.658 2.926 -17.323 1.00 67.00 93 SER A N 1
ATOM 686 C CA . SER A 1 93 ? -5.934 3.804 -16.191 1.00 67.00 93 SER A CA 1
ATOM 687 C C . SER A 1 93 ? -6.240 2.980 -14.934 1.00 67.00 93 SER A C 1
ATOM 689 O O . SER A 1 93 ? -6.733 1.853 -14.998 1.00 67.00 93 SER A O 1
ATOM 691 N N . ALA A 1 94 ? -5.991 3.540 -13.749 1.00 62.84 94 ALA A N 1
ATOM 692 C CA . ALA A 1 94 ? -6.274 2.840 -12.493 1.00 62.84 94 ALA A CA 1
ATOM 693 C C . ALA A 1 94 ? -7.760 2.464 -12.307 1.00 62.84 94 ALA A C 1
ATOM 695 O O . ALA A 1 94 ? -8.062 1.598 -11.497 1.00 62.84 94 ALA A O 1
ATOM 696 N N . ILE A 1 95 ? -8.680 3.102 -13.039 1.00 62.69 95 ILE A N 1
ATOM 697 C CA . ILE A 1 95 ? -10.121 2.806 -12.994 1.00 62.69 95 ILE A CA 1
ATOM 698 C C . ILE A 1 95 ? -10.467 1.586 -13.865 1.00 62.69 95 ILE A C 1
ATOM 700 O O . ILE A 1 95 ? -11.429 0.878 -13.587 1.00 62.69 95 ILE A O 1
ATOM 704 N N . GLU A 1 96 ? -9.679 1.313 -14.900 1.00 71.12 96 GLU A N 1
ATOM 705 C CA . GLU A 1 96 ? -9.885 0.205 -15.843 1.00 71.12 96 GLU A CA 1
ATOM 706 C C . GLU A 1 96 ? -9.098 -1.062 -15.448 1.00 71.12 96 GLU A C 1
ATOM 708 O O . GLU A 1 96 ? -9.327 -2.143 -15.996 1.00 71.12 96 GLU A O 1
ATOM 713 N N . TYR A 1 97 ? -8.188 -0.945 -14.474 1.00 78.31 97 TYR A N 1
ATOM 714 C CA . TYR A 1 97 ? -7.517 -2.069 -13.825 1.00 78.31 97 TYR A CA 1
ATOM 715 C C . TYR A 1 97 ? -8.274 -2.494 -12.561 1.00 78.31 97 TYR A C 1
ATOM 717 O O . TYR A 1 97 ? -8.649 -1.661 -11.738 1.00 78.31 97 TYR A O 1
ATOM 725 N N . LEU A 1 98 ? -8.475 -3.802 -12.394 1.00 83.88 98 LEU A N 1
ATOM 726 C CA . LEU A 1 98 ? -9.061 -4.387 -11.190 1.00 83.88 98 LEU A CA 1
ATOM 727 C C . LEU A 1 98 ? -7.936 -5.007 -10.340 1.00 83.88 98 LEU A C 1
ATOM 729 O O . LEU A 1 98 ? -7.436 -6.062 -10.739 1.00 83.88 98 LEU A O 1
ATOM 733 N N . PRO A 1 99 ? -7.555 -4.394 -9.199 1.00 86.62 99 PRO A N 1
ATOM 734 C CA . PRO A 1 99 ? -6.492 -4.907 -8.332 1.00 86.62 99 PRO A CA 1
ATOM 735 C C . PRO A 1 99 ? -6.761 -6.319 -7.831 1.00 86.62 99 PRO A C 1
ATOM 737 O O . PRO A 1 99 ? -7.920 -6.701 -7.652 1.00 86.62 99 PRO A O 1
ATOM 740 N N . GLU A 1 100 ? -5.706 -7.070 -7.522 1.00 90.69 100 GLU A N 1
ATOM 741 C CA . GLU A 1 100 ? -5.826 -8.487 -7.152 1.00 90.69 100 GLU A CA 1
ATOM 742 C C 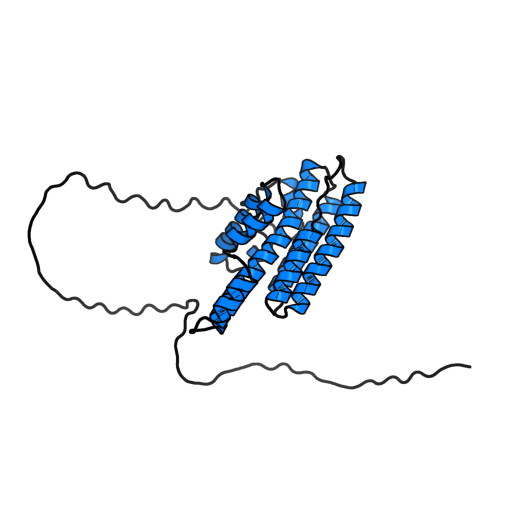. GLU A 1 100 ? -6.719 -8.703 -5.931 1.00 90.69 100 GLU A C 1
ATOM 744 O O . GLU A 1 100 ? -7.625 -9.539 -5.952 1.00 90.69 100 GLU A O 1
ATOM 749 N N . ALA A 1 101 ? -6.561 -7.873 -4.899 1.00 87.00 101 ALA A N 1
ATOM 750 C CA . ALA A 1 101 ? -7.423 -7.930 -3.719 1.00 87.00 101 ALA A CA 1
ATOM 751 C C . ALA A 1 101 ? -8.908 -7.695 -4.050 1.00 87.00 101 ALA A C 1
ATOM 753 O O . ALA A 1 101 ? -9.785 -8.308 -3.441 1.00 87.00 101 ALA A O 1
ATOM 754 N N . CYS A 1 102 ? -9.205 -6.866 -5.054 1.00 87.44 102 CYS A N 1
ATOM 755 C CA . CYS A 1 102 ? -10.568 -6.635 -5.521 1.00 87.44 102 CYS A CA 1
ATOM 756 C C . CYS A 1 102 ? -11.115 -7.788 -6.368 1.00 87.44 102 CYS A C 1
ATOM 758 O O . CYS A 1 102 ? -12.324 -7.886 -6.532 1.00 87.44 102 CYS A O 1
ATOM 760 N N . ARG A 1 103 ? -10.281 -8.686 -6.897 1.00 88.75 103 ARG A N 1
ATOM 761 C CA . ARG A 1 103 ? -10.763 -9.879 -7.616 1.00 88.75 103 ARG A CA 1
ATOM 762 C C . ARG A 1 103 ? -11.281 -10.949 -6.659 1.00 88.75 103 ARG A C 1
ATOM 764 O O . ARG A 1 103 ? -12.161 -11.718 -7.032 1.00 88.75 103 ARG A O 1
ATOM 771 N N . LEU A 1 104 ? -10.765 -10.972 -5.429 1.00 86.00 104 LEU A N 1
ATOM 772 C CA . LEU A 1 104 ? -11.165 -11.929 -4.396 1.00 86.00 104 LEU A CA 1
ATOM 773 C C . LEU A 1 104 ? -12.468 -11.555 -3.680 1.00 86.00 104 LEU A C 1
ATOM 775 O O . LEU A 1 104 ? -13.048 -12.397 -2.994 1.00 86.00 104 LEU A O 1
ATOM 779 N N . VAL A 1 105 ? -12.944 -10.313 -3.815 1.00 82.44 105 VAL A N 1
ATOM 780 C CA . VAL A 1 105 ? -14.243 -9.935 -3.247 1.00 82.44 105 VAL A CA 1
ATOM 781 C C . VAL A 1 105 ? -15.383 -10.427 -4.137 1.00 82.44 105 VAL A C 1
ATOM 783 O O . VAL A 1 105 ? -15.244 -10.533 -5.358 1.00 82.44 105 VAL A O 1
ATOM 786 N N . ALA A 1 106 ? -16.535 -10.704 -3.517 1.00 80.06 106 ALA A N 1
ATOM 787 C CA . ALA A 1 106 ? -17.746 -11.102 -4.230 1.00 80.06 106 ALA A CA 1
ATOM 788 C C . ALA A 1 106 ? -18.057 -10.122 -5.372 1.00 80.06 106 ALA A C 1
ATOM 790 O O . ALA A 1 106 ? -17.956 -8.912 -5.172 1.00 80.06 106 ALA A O 1
ATOM 791 N N . THR A 1 107 ? -18.497 -10.625 -6.531 1.00 80.69 107 THR A N 1
ATOM 792 C CA . THR A 1 107 ? -18.679 -9.846 -7.773 1.00 80.69 107 THR A CA 1
ATOM 793 C C . THR A 1 107 ? -19.424 -8.526 -7.557 1.00 80.69 107 THR A C 1
ATOM 795 O O . THR A 1 107 ? -18.961 -7.478 -7.992 1.00 80.69 107 THR A O 1
ATOM 798 N N . ARG A 1 108 ? -20.511 -8.539 -6.772 1.00 79.94 108 ARG A N 1
ATOM 799 C CA . ARG A 1 108 ? -21.314 -7.343 -6.441 1.00 79.94 108 ARG A CA 1
ATOM 800 C C . ARG A 1 108 ? -20.571 -6.239 -5.667 1.00 79.94 108 ARG A C 1
ATOM 802 O O . ARG A 1 108 ? -21.088 -5.139 -5.529 1.00 79.94 108 ARG A O 1
ATOM 809 N N . LEU A 1 109 ? -19.409 -6.546 -5.091 1.00 81.00 109 LEU A N 1
ATOM 810 C CA . LEU A 1 109 ? -18.570 -5.630 -4.308 1.00 81.00 109 LEU A CA 1
ATOM 811 C C . LEU A 1 109 ? -17.287 -5.227 -5.047 1.00 81.00 109 LEU A C 1
ATOM 813 O O . LEU A 1 109 ? -16.568 -4.350 -4.564 1.00 81.00 109 LEU A O 1
ATOM 817 N N . GLN A 1 110 ? -16.994 -5.838 -6.198 1.00 84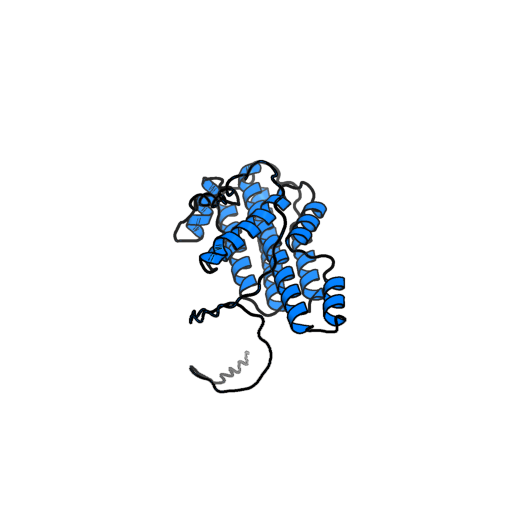.12 110 GLN A N 1
ATOM 818 C CA . GLN A 1 110 ? -15.767 -5.567 -6.949 1.00 84.12 110 GLN A CA 1
ATOM 819 C C . GLN A 1 110 ? -15.717 -4.121 -7.435 1.00 84.12 110 GLN A C 1
ATOM 821 O O . GLN A 1 110 ? -14.678 -3.479 -7.313 1.00 84.12 110 GLN A O 1
ATOM 826 N N . ASP A 1 111 ? -16.844 -3.572 -7.891 1.00 81.25 111 ASP A N 1
ATOM 827 C CA . ASP A 1 111 ? -16.909 -2.185 -8.361 1.00 81.25 111 ASP A CA 1
ATOM 828 C C . ASP A 1 111 ? -16.652 -1.180 -7.243 1.00 81.25 111 ASP A C 1
ATOM 830 O O . ASP A 1 111 ? -15.899 -0.231 -7.437 1.00 81.25 111 ASP A O 1
ATOM 834 N N . ARG A 1 112 ? -17.166 -1.441 -6.037 1.00 82.25 112 ARG A N 1
ATOM 835 C CA . ARG A 1 112 ? -16.866 -0.614 -4.863 1.00 82.25 112 ARG A CA 1
ATOM 836 C C . ARG A 1 112 ? -15.385 -0.681 -4.485 1.00 82.25 112 ARG A C 1
ATOM 838 O O . ARG A 1 112 ? -14.785 0.339 -4.157 1.00 82.25 112 ARG A O 1
ATOM 845 N N . CYS A 1 113 ? -14.790 -1.873 -4.530 1.00 83.31 113 CYS A N 1
ATOM 846 C CA . CYS A 1 113 ? -13.362 -2.047 -4.259 1.00 83.31 113 CYS A CA 1
ATOM 847 C C . CYS A 1 113 ? -12.504 -1.294 -5.289 1.00 83.31 113 CYS A C 1
ATOM 849 O O . CYS A 1 113 ? -11.582 -0.560 -4.932 1.00 83.31 113 CYS A O 1
ATOM 851 N N . ARG A 1 114 ? -12.867 -1.407 -6.569 1.00 83.94 114 ARG A N 1
ATOM 852 C CA . ARG A 1 114 ? -12.234 -0.703 -7.686 1.00 83.94 114 ARG A CA 1
ATOM 853 C C . ARG A 1 114 ? -12.370 0.813 -7.571 1.00 83.94 114 ARG A C 1
ATOM 855 O O . ARG A 1 114 ? -11.405 1.534 -7.799 1.00 83.94 114 ARG A O 1
ATOM 862 N N . GLU A 1 115 ? -13.539 1.311 -7.187 1.00 82.75 115 GLU A N 1
ATOM 863 C CA . GLU A 1 115 ? -13.761 2.737 -6.951 1.00 82.75 115 GLU A CA 1
ATOM 864 C C . GLU A 1 115 ? -12.850 3.248 -5.827 1.00 82.75 115 GLU A C 1
ATOM 866 O O . GLU A 1 115 ? -12.159 4.256 -5.992 1.00 82.75 115 GLU A O 1
ATOM 871 N N . GLN A 1 116 ? -12.756 2.506 -4.719 1.00 79.62 116 GLN A N 1
ATOM 872 C CA . GLN A 1 116 ? -11.862 2.834 -3.609 1.00 79.62 116 GLN A CA 1
ATOM 873 C C . GLN A 1 116 ? -10.386 2.865 -4.029 1.00 79.62 116 GLN A C 1
ATOM 875 O O . GLN A 1 116 ? -9.649 3.758 -3.602 1.00 79.62 116 GLN A O 1
ATOM 880 N N . TYR A 1 117 ? -9.968 1.953 -4.906 1.00 81.94 117 TYR A N 1
ATOM 881 C CA . TYR A 1 117 ? -8.651 1.989 -5.542 1.00 81.94 117 TYR A CA 1
ATOM 882 C C . TYR A 1 117 ? -8.467 3.231 -6.435 1.00 81.94 117 TYR A C 1
ATOM 884 O O . TYR A 1 117 ? -7.463 3.943 -6.336 1.00 81.94 117 TYR A O 1
ATOM 892 N N . GLY A 1 118 ? -9.468 3.566 -7.252 1.00 80.81 118 GLY A N 1
ATOM 893 C CA . GLY A 1 118 ? -9.473 4.768 -8.088 1.00 80.81 118 GLY A CA 1
ATOM 894 C C . GLY A 1 118 ? -9.340 6.067 -7.282 1.00 80.81 118 GLY A C 1
ATOM 895 O O . GLY A 1 118 ? -8.660 7.003 -7.713 1.00 80.81 118 GLY A O 1
ATOM 896 N N . HIS A 1 119 ? -9.913 6.134 -6.076 1.00 82.00 119 HIS A N 1
ATOM 897 C CA . HIS A 1 119 ? -9.721 7.266 -5.163 1.00 82.00 119 HIS A CA 1
ATOM 898 C C . HIS A 1 119 ? -8.264 7.422 -4.708 1.00 82.00 119 HIS A C 1
ATOM 900 O O . HIS A 1 119 ? -7.763 8.548 -4.647 1.00 82.00 119 HIS A O 1
ATOM 906 N N . THR A 1 120 ? -7.553 6.319 -4.453 1.00 75.75 120 THR A N 1
ATOM 907 C CA . THR A 1 120 ? -6.111 6.351 -4.155 1.00 75.75 120 THR A CA 1
ATOM 908 C C . THR A 1 120 ? -5.324 6.938 -5.317 1.00 75.75 120 THR A C 1
ATOM 910 O O . THR A 1 120 ? -4.468 7.799 -5.106 1.00 75.75 120 THR A O 1
ATOM 913 N N . HIS A 1 121 ? -5.662 6.553 -6.549 1.00 77.31 121 HIS A N 1
ATOM 914 C CA . HIS A 1 121 ? -5.015 7.093 -7.741 1.00 77.31 121 HIS A CA 1
ATOM 915 C C . HIS A 1 121 ? -5.197 8.614 -7.862 1.00 77.31 121 HIS A C 1
ATOM 917 O O . HIS A 1 121 ? -4.228 9.331 -8.111 1.00 77.31 121 HIS A O 1
ATOM 923 N N . LYS A 1 122 ? -6.401 9.137 -7.584 1.00 81.56 122 LYS A N 1
ATOM 924 C CA . LYS A 1 122 ? -6.648 10.592 -7.548 1.00 81.56 122 LYS A CA 1
ATOM 925 C C . LYS A 1 122 ? -5.742 11.293 -6.537 1.00 81.56 122 LYS A C 1
ATOM 927 O O . LYS A 1 122 ? -5.164 12.329 -6.862 1.00 81.56 122 LYS A O 1
ATOM 932 N N . CYS A 1 123 ? -5.565 10.724 -5.343 1.00 81.19 123 CYS A N 1
ATOM 933 C CA . CYS A 1 123 ? -4.687 11.311 -4.332 1.00 81.19 123 CYS A CA 1
ATOM 934 C C . CYS A 1 123 ? -3.223 11.390 -4.788 1.00 81.19 123 CYS A C 1
ATOM 936 O O . CYS A 1 123 ? -2.541 12.344 -4.424 1.00 81.19 123 CYS A O 1
ATOM 938 N N . LEU A 1 124 ? -2.742 10.455 -5.612 1.00 70.38 124 LEU A N 1
ATOM 939 C CA . LEU A 1 124 ? -1.360 10.449 -6.107 1.00 70.38 124 LEU A CA 1
ATOM 940 C C . LEU A 1 124 ? -1.042 11.532 -7.135 1.00 70.38 124 LEU A C 1
ATOM 942 O O . LEU A 1 124 ? 0.115 11.936 -7.240 1.00 70.38 124 LEU A O 1
ATOM 946 N N . THR A 1 125 ? -2.052 12.040 -7.842 1.00 73.25 125 THR A N 1
ATOM 947 C CA . THR A 1 125 ? -1.869 13.161 -8.782 1.00 73.25 125 THR A CA 1
ATOM 948 C C . THR A 1 125 ? -1.395 14.442 -8.081 1.00 73.25 125 THR A C 1
ATOM 950 O O . THR A 1 125 ? -0.845 15.344 -8.714 1.00 73.25 125 THR A O 1
ATOM 953 N N . LEU A 1 126 ? -1.559 14.524 -6.756 1.00 79.44 126 LEU A N 1
ATOM 954 C CA . LEU A 1 126 ? -1.055 15.628 -5.950 1.00 79.44 126 LEU A CA 1
ATOM 955 C C . LEU A 1 126 ? 0.477 15.583 -5.909 1.00 79.44 126 LEU A C 1
ATOM 957 O O . LEU A 1 126 ? 1.069 14.538 -5.660 1.00 79.44 126 LEU A O 1
ATOM 961 N N . LYS A 1 127 ? 1.137 16.724 -6.124 1.00 70.44 127 LYS A N 1
ATOM 962 C CA . LYS A 1 127 ? 2.610 16.803 -6.188 1.00 70.44 127 LYS A CA 1
ATOM 963 C C . LYS A 1 127 ? 3.309 16.584 -4.841 1.00 70.44 127 LYS A C 1
ATOM 965 O O . LYS A 1 127 ? 4.472 16.205 -4.818 1.00 70.44 127 LYS A O 1
ATOM 970 N N . ASP A 1 128 ? 2.608 16.831 -3.738 1.00 73.19 128 ASP A N 1
ATOM 971 C CA . ASP A 1 128 ? 3.187 16.885 -2.395 1.00 73.19 128 ASP A CA 1
ATOM 972 C C . ASP A 1 128 ? 2.793 15.679 -1.523 1.00 73.19 128 ASP A C 1
ATOM 974 O O . ASP A 1 128 ? 1.632 15.265 -1.485 1.00 73.19 128 ASP A O 1
ATOM 978 N N . VAL A 1 129 ? 3.772 15.149 -0.785 1.00 67.19 129 VAL A N 1
ATOM 979 C CA . VAL A 1 129 ? 3.661 13.991 0.119 1.00 67.19 129 VAL A CA 1
ATOM 980 C C . VAL A 1 129 ? 2.654 14.247 1.240 1.00 67.19 129 VAL A C 1
ATOM 982 O O . VAL A 1 129 ? 1.822 13.379 1.530 1.00 67.19 129 VAL A O 1
ATOM 985 N N . ALA A 1 130 ? 2.676 15.436 1.849 1.00 73.81 130 ALA A N 1
ATOM 986 C CA . ALA A 1 130 ? 1.748 15.772 2.925 1.00 73.81 130 ALA A CA 1
ATOM 987 C C . ALA A 1 130 ? 0.311 15.875 2.392 1.00 73.81 130 ALA A C 1
ATOM 989 O O . ALA A 1 130 ? -0.606 15.287 2.968 1.00 73.81 130 ALA A O 1
ATOM 990 N N . ARG A 1 131 ? 0.110 16.512 1.232 1.00 81.38 131 ARG A N 1
ATOM 991 C CA . ARG A 1 131 ? -1.194 16.577 0.549 1.00 81.38 131 ARG A CA 1
ATOM 992 C C . ARG A 1 131 ? -1.724 15.200 0.153 1.00 81.38 131 ARG A C 1
ATOM 994 O O . ARG A 1 131 ? -2.914 14.953 0.337 1.00 81.38 131 ARG A O 1
ATOM 1001 N N . ARG A 1 132 ? -0.869 14.291 -0.333 1.00 78.88 132 ARG A N 1
ATOM 1002 C CA . ARG A 1 132 ? -1.239 12.886 -0.602 1.00 78.88 132 ARG A CA 1
ATOM 1003 C C . ARG A 1 132 ? -1.734 12.194 0.663 1.00 78.88 132 ARG A C 1
ATOM 1005 O O . ARG A 1 132 ? -2.802 11.590 0.651 1.00 78.88 132 ARG A O 1
ATOM 1012 N N . SER A 1 133 ? -0.985 12.327 1.759 1.00 74.69 133 SER A N 1
ATOM 1013 C CA . SER A 1 133 ? -1.338 11.736 3.056 1.00 74.69 133 SER A CA 1
ATOM 1014 C C . SER A 1 133 ? -2.685 12.252 3.572 1.00 74.69 133 SER A C 1
ATOM 1016 O O . SER A 1 133 ? -3.562 11.456 3.905 1.00 74.69 133 SER A O 1
ATOM 1018 N N . VAL A 1 134 ? -2.892 13.574 3.544 1.00 82.75 134 VAL A N 1
ATOM 1019 C CA . VAL A 1 134 ? -4.160 14.213 3.935 1.00 82.75 134 VAL A CA 1
ATOM 1020 C C . VAL A 1 134 ? -5.309 13.775 3.025 1.00 82.75 134 VAL A C 1
ATOM 1022 O O . VAL A 1 134 ? -6.405 13.503 3.508 1.00 82.75 134 VAL A O 1
ATOM 1025 N N . CYS A 1 135 ? -5.079 13.679 1.713 1.00 85.69 135 CYS A N 1
ATOM 1026 C CA . CYS A 1 135 ? -6.082 13.192 0.769 1.00 85.69 135 CYS A CA 1
ATOM 1027 C C . CYS A 1 135 ? -6.522 11.768 1.117 1.00 85.69 135 CYS A C 1
ATOM 1029 O O . CYS A 1 135 ? -7.717 11.530 1.263 1.00 85.69 135 CYS A O 1
ATOM 1031 N N . MET A 1 136 ? -5.581 10.843 1.328 1.00 82.44 136 MET A N 1
ATOM 1032 C CA . MET A 1 136 ? -5.907 9.458 1.683 1.00 82.44 136 MET A CA 1
ATOM 1033 C C . MET A 1 136 ? -6.645 9.354 3.020 1.00 82.44 136 MET A C 1
ATOM 1035 O O . MET A 1 136 ? -7.622 8.620 3.115 1.00 82.44 136 MET A O 1
ATOM 1039 N N . GLN A 1 137 ? -6.242 10.125 4.035 1.00 82.62 137 GLN A N 1
ATOM 1040 C CA . GLN A 1 137 ? -6.965 10.175 5.312 1.00 82.62 137 GLN A CA 1
ATOM 1041 C C . GLN A 1 137 ? -8.417 10.629 5.127 1.00 82.62 137 GLN A C 1
ATOM 1043 O O . GLN A 1 137 ? -9.329 9.988 5.644 1.00 82.62 137 GLN A O 1
ATOM 1048 N N . LYS A 1 138 ? -8.648 11.670 4.315 1.00 85.75 138 LYS A N 1
ATOM 1049 C CA . LYS A 1 138 ? -10.004 12.120 3.967 1.00 85.75 138 LYS A CA 1
ATOM 1050 C C . LYS A 1 138 ? -10.798 11.043 3.227 1.00 85.75 138 LYS A C 1
ATOM 1052 O O . LYS A 1 138 ? -11.956 10.827 3.562 1.00 85.75 138 LYS A O 1
ATOM 1057 N N . GLN A 1 139 ? -10.188 10.347 2.264 1.00 83.06 139 GLN A N 1
ATOM 1058 C CA . GLN A 1 139 ? -10.845 9.249 1.539 1.00 83.06 139 GLN A CA 1
ATOM 1059 C C . GLN A 1 139 ? -11.182 8.065 2.457 1.00 83.06 139 GLN A C 1
ATOM 1061 O O . GLN A 1 139 ? -12.201 7.410 2.270 1.00 83.06 139 GLN A O 1
ATOM 1066 N N . ALA A 1 140 ? -10.362 7.812 3.477 1.00 78.62 140 ALA A N 1
ATOM 1067 C CA . ALA A 1 140 ? -10.631 6.809 4.504 1.00 78.62 140 ALA A CA 1
ATOM 1068 C C . ALA A 1 140 ? -11.636 7.281 5.575 1.00 78.62 140 ALA A C 1
ATOM 1070 O O . ALA A 1 140 ? -11.971 6.509 6.475 1.00 78.62 140 ALA A O 1
ATOM 1071 N N . ASN A 1 141 ? -12.119 8.528 5.485 1.00 82.06 141 ASN A N 1
ATOM 1072 C CA . ASN A 1 141 ? -12.933 9.196 6.500 1.00 82.06 141 ASN A CA 1
ATOM 1073 C C . ASN A 1 141 ? -12.307 9.096 7.902 1.00 82.06 141 ASN A C 1
ATOM 1075 O O . ASN A 1 141 ? -12.970 8.726 8.873 1.00 82.06 141 ASN A O 1
ATOM 1079 N N . LEU A 1 142 ? -11.002 9.367 7.964 1.00 82.19 142 LEU A N 1
ATOM 1080 C CA . LEU A 1 142 ? -10.210 9.352 9.183 1.00 82.19 142 LEU A CA 1
ATOM 1081 C C . LEU A 1 142 ? -9.743 10.764 9.518 1.00 82.19 142 LEU A C 1
ATOM 1083 O O . LEU A 1 142 ? -9.173 11.461 8.675 1.00 82.19 142 LEU A O 1
ATOM 1087 N N . GLN A 1 143 ? -9.956 11.167 10.765 1.00 78.75 143 GLN A N 1
ATOM 1088 C CA . GLN A 1 143 ? -9.349 12.365 11.333 1.00 78.75 143 GLN A CA 1
ATOM 1089 C C . GLN A 1 143 ? -8.014 11.987 11.994 1.00 78.75 143 GLN A C 1
ATOM 1091 O O . GLN A 1 143 ? -7.052 11.600 11.330 1.00 78.75 143 GLN A O 1
ATOM 1096 N N . SER A 1 144 ? -7.953 12.074 13.323 1.00 84.50 144 SER A N 1
ATOM 1097 C CA . SER A 1 144 ? -6.846 11.585 14.134 1.00 84.50 144 SER A CA 1
ATOM 1098 C C . SER A 1 144 ? -7.221 10.233 14.721 1.00 84.50 144 SER A C 1
ATOM 1100 O O . SER A 1 144 ? -8.200 10.129 15.455 1.00 84.50 144 SER A O 1
ATOM 1102 N N . ILE A 1 145 ? -6.400 9.213 14.465 1.00 85.38 145 ILE A N 1
ATOM 1103 C CA . ILE A 1 145 ? -6.589 7.860 15.015 1.00 85.38 145 ILE A CA 1
ATOM 1104 C C . ILE A 1 145 ? -6.668 7.891 16.538 1.00 85.38 145 ILE A C 1
ATOM 1106 O O . ILE A 1 145 ? -7.514 7.229 17.133 1.00 85.38 145 ILE A O 1
ATOM 1110 N N . LYS A 1 146 ? -5.828 8.716 17.174 1.00 85.75 146 LYS A N 1
ATOM 1111 C CA . LYS A 1 146 ? -5.852 8.914 18.623 1.00 85.75 146 LYS A CA 1
ATOM 1112 C C . LYS A 1 146 ? -7.186 9.507 19.084 1.00 85.75 146 LYS A C 1
ATOM 1114 O O . LYS A 1 146 ? -7.751 9.019 20.056 1.00 85.75 146 LYS A O 1
ATOM 1119 N N . ALA A 1 147 ? -7.691 10.530 18.394 1.00 86.81 147 ALA A N 1
ATOM 1120 C CA . ALA A 1 147 ? -8.962 11.165 18.745 1.00 86.81 147 ALA A CA 1
ATOM 1121 C C . ALA A 1 147 ? -10.156 10.225 18.517 1.00 86.81 147 ALA A C 1
ATOM 1123 O O . ALA A 1 147 ? -11.015 10.112 19.386 1.00 86.81 147 ALA A O 1
ATOM 1124 N N . GLU A 1 148 ? -10.186 9.500 17.396 1.00 88.56 148 GLU A N 1
ATOM 1125 C CA . GLU A 1 148 ? -11.247 8.531 17.097 1.00 88.56 148 GLU A CA 1
ATOM 1126 C C . GLU A 1 148 ? -11.236 7.353 18.070 1.00 88.56 148 GLU A C 1
ATOM 1128 O O . GLU A 1 148 ? -12.293 6.951 18.550 1.00 88.56 148 GLU A O 1
ATOM 1133 N N . ARG A 1 149 ? -10.054 6.854 18.451 1.00 88.56 149 ARG A N 1
ATOM 1134 C CA . ARG A 1 149 ? -9.930 5.829 19.492 1.00 88.56 149 ARG A CA 1
ATOM 1135 C C . ARG A 1 149 ? -10.485 6.325 20.825 1.00 88.56 149 ARG A C 1
ATOM 1137 O O . ARG A 1 149 ? -11.283 5.621 21.435 1.00 88.56 149 ARG A O 1
ATOM 1144 N N . ILE A 1 150 ? -10.092 7.527 21.259 1.00 88.19 150 ILE A N 1
ATOM 1145 C CA . ILE A 1 150 ? -10.601 8.138 22.497 1.00 88.19 150 ILE A CA 1
ATOM 1146 C C . ILE A 1 150 ? -12.128 8.270 22.428 1.00 88.19 150 ILE A C 1
ATOM 1148 O O . ILE A 1 150 ? -12.816 7.854 23.358 1.00 88.19 150 ILE A O 1
ATOM 1152 N N . SER A 1 151 ? -12.659 8.763 21.308 1.00 87.81 151 SER A N 1
ATOM 1153 C CA . SER A 1 151 ? -14.100 8.875 21.069 1.00 87.81 151 SER A CA 1
ATOM 1154 C C . SER A 1 151 ? -14.813 7.521 21.183 1.00 87.81 151 SER A C 1
ATOM 1156 O O . SER A 1 151 ? -15.799 7.413 21.907 1.00 87.81 151 SER A O 1
ATOM 1158 N N . CYS A 1 152 ? -14.269 6.455 20.583 1.00 88.94 152 CYS A N 1
ATOM 1159 C CA . CYS A 1 152 ? -14.822 5.103 20.710 1.00 88.94 152 CYS A CA 1
ATOM 1160 C C . CYS A 1 152 ? -14.796 4.564 22.147 1.00 88.94 152 CYS A C 1
ATOM 1162 O O . CYS A 1 152 ? -15.698 3.825 22.539 1.00 88.94 152 CYS A O 1
ATOM 1164 N N . THR A 1 153 ? -13.768 4.906 22.930 1.00 85.88 153 THR A N 1
ATOM 1165 C CA . THR A 1 153 ? -13.650 4.462 24.328 1.00 85.88 153 THR A CA 1
ATOM 1166 C C . THR A 1 153 ? -14.502 5.270 25.305 1.00 85.88 153 THR A C 1
ATOM 1168 O O . THR A 1 153 ? -14.934 4.722 26.311 1.00 85.88 153 THR A O 1
ATOM 1171 N N . LEU A 1 154 ? -14.747 6.556 25.027 1.00 85.38 154 LEU A N 1
ATOM 1172 C CA . LEU A 1 154 ? -15.544 7.445 25.882 1.00 85.38 154 LEU A CA 1
ATOM 1173 C C . LEU A 1 154 ? -17.034 7.462 25.502 1.00 85.38 154 LEU A C 1
ATOM 1175 O O . LEU A 1 154 ? -17.878 7.821 26.324 1.00 85.38 154 LEU A O 1
ATOM 1179 N N . GLY A 1 155 ? -17.367 7.089 24.263 1.00 75.25 155 GLY A N 1
ATOM 1180 C CA . GLY A 1 155 ? -18.737 6.970 23.780 1.00 75.25 155 GLY A CA 1
ATOM 1181 C C . GLY A 1 155 ? -19.488 5.877 24.536 1.00 75.25 155 GLY A C 1
ATOM 1182 O O . GLY A 1 155 ? -19.125 4.706 24.480 1.00 75.25 155 GLY A O 1
ATOM 1183 N N . ARG A 1 156 ? -20.556 6.259 25.244 1.00 58.53 156 ARG A N 1
ATOM 1184 C CA . ARG A 1 156 ? -21.303 5.398 26.181 1.00 58.53 156 ARG A CA 1
ATOM 1185 C C . ARG A 1 156 ? -22.052 4.214 25.541 1.00 58.53 156 ARG A C 1
ATOM 1187 O O . ARG A 1 156 ? -22.678 3.457 26.273 1.00 58.53 156 ARG A O 1
ATOM 1194 N N . VAL A 1 157 ? -22.010 4.026 24.215 1.00 61.00 157 VAL A N 1
ATOM 1195 C CA . VAL A 1 157 ? -22.713 2.925 23.531 1.00 61.00 157 VAL A CA 1
ATOM 1196 C C . VAL A 1 157 ? -21.825 2.275 22.461 1.00 61.00 157 VAL A C 1
ATOM 1198 O O . VAL A 1 157 ? -21.375 2.924 21.522 1.00 61.00 157 VAL A O 1
ATOM 1201 N N . ASN A 1 158 ? -21.614 0.964 22.620 1.00 85.00 158 ASN A N 1
ATOM 1202 C CA . ASN A 1 158 ? -20.969 0.021 21.697 1.00 85.00 158 ASN A CA 1
ATOM 1203 C C . ASN A 1 158 ? -19.510 0.316 21.273 1.00 85.00 158 ASN A C 1
ATOM 1205 O O . ASN A 1 158 ? -19.172 0.375 20.085 1.00 85.00 158 ASN A O 1
ATOM 1209 N N . THR A 1 159 ? -18.611 0.409 22.259 1.00 88.56 159 THR A N 1
ATOM 1210 C CA . THR A 1 159 ? -17.154 0.519 22.055 1.00 88.56 159 THR A CA 1
ATOM 1211 C C . THR A 1 159 ? -16.597 -0.546 21.105 1.00 88.56 159 THR A C 1
ATOM 1213 O O . THR A 1 159 ? -15.756 -0.227 20.266 1.00 88.56 159 THR A O 1
ATOM 1216 N N . THR A 1 160 ? -17.073 -1.794 21.181 1.00 89.38 160 THR A N 1
ATOM 1217 C CA . THR A 1 160 ? -16.599 -2.894 20.322 1.00 89.38 160 THR A CA 1
ATOM 1218 C C . THR A 1 160 ? -16.867 -2.616 18.847 1.00 89.38 160 THR A C 1
ATOM 1220 O O . THR A 1 160 ? -15.940 -2.670 18.036 1.00 89.38 160 THR A O 1
ATOM 1223 N N . GLN A 1 161 ? -18.107 -2.260 18.495 1.00 90.12 161 GLN A N 1
ATOM 1224 C CA . GLN A 1 161 ? -18.469 -1.924 17.118 1.00 90.12 161 GLN A CA 1
ATOM 1225 C C . GLN A 1 161 ? -17.720 -0.676 16.636 1.00 90.12 161 GLN A C 1
ATOM 1227 O O . GLN A 1 161 ? -17.205 -0.667 15.518 1.00 90.12 161 GLN A O 1
ATOM 1232 N N . CYS A 1 162 ? -17.588 0.349 17.485 1.00 90.56 162 CYS A N 1
ATOM 1233 C CA . CYS A 1 162 ? -16.837 1.559 17.146 1.00 90.56 162 CYS A CA 1
ATOM 1234 C C . CYS A 1 162 ? -15.366 1.245 16.827 1.00 90.56 162 CYS A C 1
ATOM 1236 O O . CYS A 1 162 ? -14.853 1.631 15.775 1.00 90.56 162 CYS A O 1
ATOM 1238 N N . MET A 1 163 ? -14.701 0.461 17.681 1.00 91.12 163 MET A N 1
ATOM 1239 C CA . MET A 1 163 ? -13.311 0.043 17.474 1.00 91.12 163 MET A CA 1
ATOM 1240 C C . MET A 1 163 ? -13.146 -0.848 16.239 1.00 91.12 163 MET A C 1
ATOM 1242 O O . MET A 1 163 ? -12.128 -0.760 15.552 1.00 91.12 163 MET A O 1
ATOM 1246 N N . GLN A 1 164 ? -14.130 -1.692 15.922 1.00 90.69 164 GLN A N 1
ATOM 1247 C CA . GLN A 1 164 ? -14.118 -2.497 14.701 1.00 90.69 164 GLN A CA 1
ATOM 1248 C C . GLN A 1 164 ? -14.221 -1.625 13.444 1.00 90.69 164 GLN A C 1
ATOM 1250 O O . GLN A 1 164 ? -13.461 -1.832 12.499 1.00 90.69 164 GLN A O 1
ATOM 1255 N N . ILE A 1 165 ? -15.098 -0.618 13.439 1.00 89.69 165 ILE A N 1
ATOM 1256 C CA . ILE A 1 165 ? -15.208 0.343 12.332 1.00 89.69 165 ILE A CA 1
ATOM 1257 C C . ILE A 1 165 ? -13.898 1.119 12.167 1.00 89.69 165 ILE A C 1
ATOM 1259 O O . ILE A 1 165 ? -13.401 1.248 11.047 1.00 89.69 165 ILE A O 1
ATOM 1263 N N . LEU A 1 166 ? -13.302 1.585 13.270 1.00 91.00 166 LEU A N 1
ATOM 1264 C CA . LEU A 1 166 ? -12.013 2.275 13.241 1.00 91.00 166 LEU A CA 1
ATOM 1265 C C . LEU A 1 166 ? -10.907 1.382 12.656 1.00 91.00 166 LEU A C 1
ATOM 1267 O O . LEU A 1 166 ? -10.149 1.836 11.801 1.00 91.00 166 LEU A O 1
ATOM 1271 N N . ARG A 1 167 ? -10.852 0.100 13.044 1.00 91.75 167 ARG A N 1
ATOM 1272 C CA . ARG A 1 167 ? -9.915 -0.886 12.472 1.00 91.75 167 ARG A CA 1
ATOM 1273 C C . ARG A 1 167 ? -10.083 -1.042 10.967 1.00 91.75 167 ARG A C 1
ATOM 1275 O O . ARG A 1 167 ? -9.093 -0.965 10.252 1.00 91.75 167 ARG A O 1
ATOM 1282 N N . ILE A 1 168 ? -11.317 -1.180 10.485 1.00 89.50 168 ILE A N 1
ATOM 1283 C CA . ILE A 1 168 ? -11.601 -1.301 9.047 1.00 89.50 168 ILE A CA 1
ATOM 1284 C C . ILE A 1 168 ? -11.111 -0.062 8.287 1.00 89.50 168 ILE A C 1
ATOM 1286 O O . ILE A 1 168 ? -10.482 -0.188 7.237 1.00 89.50 168 ILE A O 1
ATOM 1290 N N . ARG A 1 169 ? -11.354 1.143 8.819 1.00 89.81 169 ARG A N 1
ATOM 1291 C CA . ARG A 1 169 ? -10.881 2.390 8.194 1.00 89.81 169 ARG A CA 1
ATOM 1292 C C . ARG A 1 169 ? -9.355 2.476 8.171 1.00 89.81 169 ARG A C 1
ATOM 1294 O O . ARG A 1 169 ? -8.783 2.856 7.151 1.00 89.81 169 ARG A O 1
ATOM 1301 N N . VAL A 1 170 ? -8.694 2.099 9.269 1.00 91.81 170 VAL A N 1
ATOM 1302 C CA . VAL A 1 170 ? -7.226 2.057 9.360 1.00 91.81 170 VAL A CA 1
ATOM 1303 C C . VAL A 1 170 ? -6.639 1.053 8.370 1.00 91.81 170 VAL A C 1
ATOM 1305 O O . VAL A 1 170 ? -5.723 1.404 7.630 1.00 91.81 170 VAL A O 1
ATOM 1308 N N . ASP A 1 171 ? -7.183 -0.161 8.304 1.00 91.06 171 ASP A N 1
ATOM 1309 C CA . ASP A 1 171 ? -6.750 -1.187 7.351 1.00 91.06 171 ASP A CA 1
ATOM 1310 C C . ASP A 1 171 ? -6.926 -0.711 5.902 1.00 91.06 171 ASP A C 1
ATOM 1312 O O . ASP A 1 171 ? -6.045 -0.916 5.063 1.00 91.06 171 ASP A O 1
ATOM 1316 N N . GLY A 1 172 ? -8.023 -0.000 5.618 1.00 87.94 172 GLY A N 1
ATOM 1317 C CA . GLY A 1 172 ? -8.249 0.666 4.339 1.00 87.94 172 GLY A CA 1
ATOM 1318 C C . GLY A 1 172 ? -7.148 1.676 4.011 1.00 87.94 172 GLY A C 1
ATOM 1319 O O . GLY A 1 172 ? -6.529 1.582 2.954 1.00 87.94 172 GLY A O 1
ATOM 1320 N N . LEU A 1 173 ? -6.833 2.595 4.928 1.00 88.94 173 LEU A N 1
ATOM 1321 C CA . LEU A 1 173 ? -5.765 3.592 4.750 1.00 88.94 173 LEU A CA 1
ATOM 1322 C C . LEU A 1 173 ? -4.391 2.947 4.486 1.00 88.94 173 LEU A C 1
ATOM 1324 O O . LEU A 1 173 ? -3.577 3.462 3.712 1.00 88.94 173 LEU A O 1
ATOM 1328 N N . ILE A 1 174 ? -4.111 1.823 5.139 1.00 91.69 174 ILE A N 1
ATOM 1329 C CA . ILE A 1 174 ? -2.850 1.094 4.989 1.00 91.69 174 ILE A CA 1
ATOM 1330 C C . ILE A 1 174 ? -2.790 0.386 3.639 1.00 91.69 174 ILE A C 1
ATOM 1332 O O . ILE A 1 174 ? -1.792 0.513 2.932 1.00 91.69 174 ILE A O 1
ATOM 1336 N N . THR A 1 175 ? -3.877 -0.269 3.242 1.00 90.25 175 THR A N 1
ATOM 1337 C CA . THR A 1 175 ? -4.015 -0.893 1.922 1.00 90.25 175 THR A CA 1
ATOM 1338 C C . THR A 1 175 ? -3.819 0.136 0.806 1.00 90.25 175 THR A C 1
ATOM 1340 O O . THR A 1 175 ? -3.038 -0.084 -0.116 1.00 90.25 175 THR A O 1
ATOM 1343 N N . GLN A 1 176 ? -4.422 1.322 0.938 1.00 87.06 176 GLN A N 1
ATOM 1344 C CA . GLN A 1 176 ? -4.194 2.440 0.015 1.00 87.06 176 GLN A CA 1
ATOM 1345 C C . GLN A 1 176 ? -2.720 2.863 -0.035 1.00 87.06 176 GLN A C 1
ATOM 1347 O O . GLN A 1 176 ? -2.209 3.192 -1.102 1.00 87.06 176 GLN A O 1
ATOM 1352 N N . SER A 1 177 ? -2.016 2.820 1.099 1.00 88.50 177 SER A N 1
ATOM 1353 C CA . SER A 1 177 ? -0.589 3.154 1.150 1.00 88.50 177 SER A CA 1
ATOM 1354 C C . SER A 1 177 ? 0.286 2.124 0.425 1.00 88.50 177 SER A C 1
ATOM 1356 O O . SER A 1 177 ? 1.293 2.507 -0.163 1.00 88.50 177 SER A O 1
ATOM 1358 N N . LEU A 1 178 ? -0.101 0.845 0.411 1.00 92.12 178 LEU A N 1
ATOM 1359 C CA . LEU A 1 178 ? 0.567 -0.187 -0.389 1.00 92.12 178 LEU A CA 1
ATOM 1360 C C . LEU A 1 178 ? 0.291 -0.000 -1.888 1.00 92.12 178 LEU A C 1
ATOM 1362 O O . LEU A 1 178 ? 1.228 -0.024 -2.683 1.00 92.12 178 LEU A O 1
ATOM 1366 N N . TYR A 1 179 ? -0.949 0.315 -2.275 1.00 88.88 179 TYR A N 1
ATOM 1367 C CA . TYR A 1 179 ? -1.276 0.672 -3.663 1.00 88.88 179 TYR A CA 1
ATOM 1368 C C . TYR A 1 179 ? -0.507 1.895 -4.178 1.00 88.88 179 TYR A C 1
ATOM 1370 O O . TYR A 1 179 ? -0.235 2.002 -5.373 1.00 88.88 179 TYR A O 1
ATOM 1378 N N . MET A 1 180 ? -0.091 2.814 -3.301 1.00 86.00 180 MET A N 1
ATOM 1379 C CA . MET A 1 180 ? 0.792 3.906 -3.719 1.00 86.00 180 MET A CA 1
ATOM 1380 C C . MET A 1 180 ? 2.151 3.416 -4.216 1.00 86.00 180 MET A C 1
ATOM 1382 O O . MET A 1 180 ? 2.694 4.004 -5.150 1.00 86.00 180 MET A O 1
ATOM 1386 N N . LEU A 1 181 ? 2.704 2.362 -3.608 1.00 90.62 181 LEU A N 1
ATOM 1387 C CA . LEU A 1 181 ? 3.963 1.778 -4.067 1.00 90.62 181 LEU A CA 1
ATOM 1388 C C . LEU A 1 181 ? 3.805 1.219 -5.478 1.00 90.62 181 LEU A C 1
ATOM 1390 O O . LEU A 1 181 ? 4.658 1.445 -6.331 1.00 90.62 181 LEU A O 1
ATOM 1394 N N . GLU A 1 182 ? 2.680 0.552 -5.732 1.00 90.88 182 GLU A N 1
ATOM 1395 C CA . GLU A 1 182 ? 2.363 -0.031 -7.033 1.00 90.88 182 GLU A CA 1
ATOM 1396 C C . GLU A 1 182 ? 2.330 1.060 -8.111 1.00 90.88 182 GLU A C 1
ATOM 1398 O O . GLU A 1 182 ? 3.032 1.004 -9.122 1.00 90.88 182 GLU A O 1
ATOM 1403 N N . LEU A 1 183 ? 1.569 2.118 -7.843 1.00 86.69 183 LEU A N 1
ATOM 1404 C CA . LEU A 1 183 ? 1.410 3.245 -8.753 1.00 86.69 183 LEU A CA 1
ATOM 1405 C C . LEU A 1 183 ? 2.727 4.001 -8.967 1.00 86.69 183 LEU A C 1
ATOM 1407 O O . LEU A 1 183 ? 3.006 4.443 -10.081 1.00 86.69 183 LEU A O 1
ATOM 1411 N N . ARG A 1 184 ? 3.587 4.088 -7.947 1.00 87.44 184 ARG A N 1
ATOM 1412 C CA . ARG A 1 184 ? 4.920 4.680 -8.092 1.00 87.44 184 ARG A CA 1
ATOM 1413 C C . ARG A 1 184 ? 5.861 3.804 -8.922 1.00 87.44 184 ARG A C 1
ATOM 1415 O O . ARG A 1 184 ? 6.627 4.345 -9.715 1.00 87.44 184 ARG A O 1
ATOM 1422 N N . ALA A 1 185 ? 5.818 2.482 -8.776 1.00 92.00 185 ALA A N 1
ATOM 1423 C CA . ALA A 1 185 ? 6.598 1.575 -9.619 1.00 92.00 185 ALA A CA 1
ATOM 1424 C C . ALA A 1 185 ? 6.179 1.690 -11.098 1.00 92.00 185 ALA A C 1
ATOM 1426 O O . ALA A 1 185 ? 7.034 1.716 -11.986 1.00 92.00 185 ALA A O 1
ATOM 1427 N N . ILE A 1 186 ? 4.881 1.865 -11.362 1.00 89.50 186 ILE A N 1
ATOM 1428 C CA . ILE A 1 186 ? 4.351 2.146 -12.705 1.00 89.50 186 ILE A CA 1
ATOM 1429 C C . ILE A 1 186 ? 4.848 3.498 -13.230 1.00 89.50 186 ILE A C 1
ATOM 1431 O O . ILE A 1 186 ? 5.295 3.586 -14.370 1.00 89.50 186 ILE A O 1
ATOM 1435 N N . GLU A 1 187 ? 4.843 4.545 -12.407 1.00 87.00 187 GLU A N 1
ATOM 1436 C CA . GLU A 1 187 ? 5.389 5.853 -12.788 1.00 87.00 187 GLU A CA 1
ATOM 1437 C C . GLU A 1 187 ? 6.881 5.763 -13.154 1.00 87.00 187 GLU A C 1
ATOM 1439 O O . GLU A 1 187 ? 7.311 6.320 -14.165 1.00 87.00 187 GLU A O 1
ATOM 1444 N N . MET A 1 188 ? 7.675 5.007 -12.386 1.00 90.31 188 MET A N 1
ATOM 1445 C CA . MET A 1 188 ? 9.087 4.750 -12.698 1.00 90.31 188 MET A CA 1
ATOM 1446 C C . MET A 1 188 ? 9.257 4.043 -14.046 1.00 90.31 188 MET A C 1
ATOM 1448 O O . MET A 1 188 ? 10.150 4.399 -14.817 1.00 90.31 188 MET A O 1
ATOM 1452 N N . HIS A 1 189 ? 8.383 3.090 -14.370 1.00 91.94 189 HIS A N 1
ATOM 1453 C CA . HIS A 1 189 ? 8.370 2.451 -15.683 1.00 91.94 189 HIS A CA 1
ATOM 1454 C C . HIS A 1 189 ? 8.075 3.458 -16.802 1.00 91.94 189 HIS A C 1
ATOM 1456 O O . HIS A 1 189 ? 8.859 3.612 -17.736 1.00 91.94 189 HIS A O 1
ATOM 1462 N N . GLN A 1 190 ? 6.959 4.173 -16.683 1.00 89.44 190 GLN A N 1
ATOM 1463 C CA . GLN A 1 190 ? 6.388 4.967 -17.770 1.00 89.44 190 GLN A CA 1
ATOM 1464 C C . GLN A 1 190 ? 7.117 6.289 -17.997 1.00 89.44 190 GLN A C 1
ATOM 1466 O O . GLN A 1 190 ? 7.328 6.700 -19.135 1.00 89.44 190 GLN A O 1
ATOM 1471 N N . GLN A 1 191 ? 7.507 6.968 -16.920 1.00 88.62 191 GLN A N 1
ATOM 1472 C CA . GLN A 1 191 ? 8.066 8.318 -16.996 1.00 88.62 191 GLN A CA 1
ATOM 1473 C C . GLN A 1 191 ? 9.595 8.315 -16.980 1.00 88.62 191 GLN A C 1
ATOM 1475 O O . GLN A 1 191 ? 10.220 9.134 -17.663 1.00 88.62 191 GLN A O 1
ATOM 1480 N N . HIS A 1 192 ? 10.193 7.377 -16.237 1.00 89.12 192 HIS A N 1
ATOM 1481 C CA . HIS A 1 192 ? 11.645 7.281 -16.051 1.00 89.12 192 HIS A CA 1
ATOM 1482 C C . HIS A 1 192 ? 12.295 6.151 -16.860 1.00 89.12 192 HIS A C 1
ATOM 1484 O O . HIS A 1 192 ? 13.522 6.085 -16.954 1.00 89.12 192 HIS A O 1
ATOM 1490 N N . GLY A 1 193 ? 11.494 5.292 -17.498 1.00 91.81 193 GLY A N 1
ATOM 1491 C CA . GLY A 1 193 ? 11.988 4.219 -18.354 1.00 91.81 193 GLY A CA 1
ATOM 1492 C C . GLY A 1 193 ? 12.609 3.056 -17.585 1.00 91.81 193 GLY A C 1
ATOM 1493 O O . GLY A 1 193 ? 13.495 2.401 -18.129 1.00 91.81 193 GLY A O 1
ATOM 1494 N N . ALA A 1 194 ? 12.191 2.808 -16.338 1.00 93.81 194 ALA A N 1
ATOM 1495 C CA . ALA A 1 194 ? 12.613 1.623 -15.594 1.00 93.81 194 ALA A CA 1
ATOM 1496 C C . ALA A 1 194 ? 12.166 0.339 -16.336 1.00 93.81 194 ALA A C 1
ATOM 1498 O O . ALA A 1 194 ? 11.007 0.265 -16.761 1.00 93.81 194 ALA A O 1
ATOM 1499 N N . PRO A 1 195 ? 13.030 -0.679 -16.515 1.00 94.50 195 PRO A N 1
ATOM 1500 C CA . PRO A 1 195 ? 12.683 -1.869 -17.294 1.00 94.50 195 PRO A CA 1
ATOM 1501 C C . PRO A 1 195 ? 11.519 -2.673 -16.701 1.00 94.50 195 PRO A C 1
ATOM 1503 O O . PRO A 1 195 ? 11.456 -2.898 -15.492 1.00 94.50 195 PRO A O 1
ATOM 1506 N N . SER A 1 196 ? 10.640 -3.211 -17.554 1.00 93.88 196 SER A N 1
ATOM 1507 C CA . SER A 1 196 ? 9.526 -4.066 -17.108 1.00 93.88 196 SER A CA 1
ATOM 1508 C C . SER A 1 196 ? 10.001 -5.285 -16.310 1.00 93.88 196 SER A C 1
ATOM 1510 O O . SER A 1 196 ? 9.304 -5.708 -15.395 1.00 93.88 196 SER A O 1
ATOM 1512 N N . GLY A 1 197 ? 11.201 -5.806 -16.601 1.00 95.19 197 GLY A N 1
ATOM 1513 C CA . GLY A 1 197 ? 11.788 -6.956 -15.904 1.00 95.19 197 GLY A CA 1
ATOM 1514 C C . GLY A 1 197 ? 12.069 -6.737 -14.413 1.00 95.19 197 GLY A C 1
ATOM 1515 O O . GLY A 1 197 ? 12.108 -7.711 -13.673 1.00 95.19 197 GLY A O 1
ATOM 1516 N N . ILE A 1 198 ? 12.210 -5.488 -13.952 1.00 96.06 198 ILE A N 1
ATOM 1517 C CA . ILE A 1 198 ? 12.332 -5.169 -12.516 1.00 96.06 198 ILE A CA 1
ATOM 1518 C C . ILE A 1 198 ? 11.029 -4.619 -11.926 1.00 96.06 198 ILE A C 1
ATOM 1520 O O . ILE A 1 198 ? 10.770 -4.778 -10.737 1.00 96.06 198 ILE A O 1
ATOM 1524 N N . VAL A 1 199 ? 10.190 -3.990 -12.754 1.00 95.75 199 VAL A N 1
ATOM 1525 C CA . VAL A 1 199 ? 8.923 -3.398 -12.312 1.00 95.75 199 VAL A CA 1
ATOM 1526 C C . VAL A 1 199 ? 7.870 -4.480 -12.094 1.00 95.75 199 VAL A C 1
ATOM 1528 O O . VAL A 1 199 ? 7.225 -4.479 -11.053 1.00 95.75 199 VAL A O 1
ATOM 1531 N N . ALA A 1 200 ? 7.710 -5.424 -13.026 1.00 95.75 200 ALA A N 1
ATOM 1532 C CA . ALA A 1 200 ? 6.690 -6.468 -12.921 1.00 95.75 200 ALA A CA 1
ATOM 1533 C C . ALA A 1 200 ? 6.835 -7.330 -11.650 1.00 95.75 200 ALA A C 1
ATOM 1535 O O . ALA A 1 200 ? 5.831 -7.486 -10.951 1.00 95.75 200 ALA A O 1
ATOM 1536 N N . PRO A 1 201 ? 8.042 -7.810 -11.270 1.00 97.44 201 PRO A N 1
ATOM 1537 C CA . PRO A 1 201 ? 8.220 -8.507 -9.997 1.00 97.44 201 PRO A CA 1
ATOM 1538 C C . PRO A 1 201 ? 7.840 -7.647 -8.791 1.00 97.44 201 PRO A C 1
ATOM 1540 O O . PRO A 1 201 ? 7.200 -8.144 -7.872 1.00 97.44 201 PRO A O 1
ATOM 1543 N N . MET A 1 202 ? 8.167 -6.350 -8.805 1.00 96.94 202 MET A N 1
ATOM 1544 C CA . MET A 1 202 ? 7.804 -5.466 -7.698 1.00 96.94 202 MET A CA 1
ATOM 1545 C C . MET A 1 202 ? 6.287 -5.281 -7.577 1.00 96.94 202 MET A C 1
ATOM 1547 O O . MET A 1 202 ? 5.756 -5.321 -6.470 1.00 96.94 202 MET A O 1
ATOM 1551 N N . LEU A 1 203 ? 5.576 -5.109 -8.698 1.00 95.50 203 LEU A N 1
ATOM 1552 C CA . LEU A 1 203 ? 4.110 -5.022 -8.697 1.00 95.50 203 LEU A CA 1
ATOM 1553 C C . LEU A 1 203 ? 3.483 -6.295 -8.121 1.00 95.50 203 LEU A C 1
ATOM 1555 O O . LEU A 1 203 ? 2.599 -6.206 -7.273 1.00 95.50 203 LEU A O 1
ATOM 1559 N N . LYS A 1 204 ? 4.005 -7.464 -8.510 1.00 96.50 204 LYS A N 1
ATOM 1560 C CA . LYS A 1 204 ? 3.577 -8.759 -7.975 1.00 96.50 204 LYS A CA 1
ATOM 1561 C C . LYS A 1 204 ? 3.774 -8.830 -6.464 1.00 96.50 204 LYS A C 1
ATOM 1563 O O . LYS A 1 204 ? 2.829 -9.114 -5.739 1.00 96.50 204 LYS A O 1
ATOM 1568 N N . THR A 1 205 ? 4.975 -8.506 -5.988 1.00 97.81 205 THR A N 1
ATOM 1569 C CA . THR A 1 205 ? 5.295 -8.498 -4.555 1.00 97.81 205 THR A CA 1
ATOM 1570 C C . THR A 1 205 ? 4.380 -7.554 -3.770 1.00 97.81 205 THR A C 1
ATOM 1572 O O . THR A 1 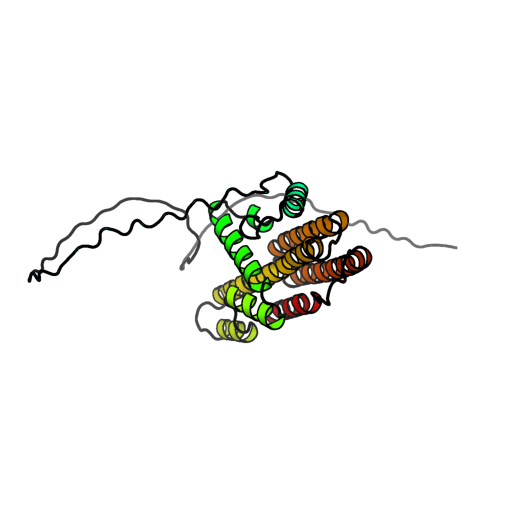205 ? 3.958 -7.884 -2.666 1.00 97.81 205 THR A O 1
ATOM 1575 N N . ILE A 1 206 ? 4.025 -6.389 -4.321 1.00 96.25 206 ILE A N 1
ATOM 1576 C CA . ILE A 1 206 ? 3.092 -5.463 -3.662 1.00 96.25 206 ILE A CA 1
ATOM 1577 C C . ILE A 1 206 ? 1.683 -6.058 -3.578 1.00 96.25 206 ILE A C 1
ATOM 1579 O O . ILE A 1 206 ? 1.081 -6.001 -2.507 1.00 96.25 206 ILE A O 1
ATOM 1583 N N . GLU A 1 207 ? 1.166 -6.641 -4.661 1.00 95.38 207 GLU A N 1
ATOM 1584 C CA . GLU A 1 207 ? -0.144 -7.309 -4.651 1.00 95.38 207 GLU A CA 1
ATOM 1585 C C . GLU A 1 207 ? -0.158 -8.474 -3.642 1.00 95.38 207 GLU A C 1
ATOM 1587 O O . GLU A 1 207 ? -1.074 -8.579 -2.827 1.00 95.38 207 GLU A O 1
ATOM 1592 N N . GLU A 1 208 ? 0.902 -9.285 -3.585 1.00 97.19 208 GLU A N 1
ATOM 1593 C CA . GLU A 1 208 ? 1.068 -10.353 -2.586 1.00 97.19 208 GLU A CA 1
ATOM 1594 C C . GLU A 1 208 ? 1.083 -9.814 -1.145 1.00 97.19 208 GLU A C 1
ATOM 1596 O O . GLU A 1 208 ? 0.423 -10.377 -0.261 1.00 97.19 208 GLU A O 1
ATOM 1601 N N . HIS A 1 209 ? 1.778 -8.699 -0.892 1.00 97.50 209 HIS A N 1
ATOM 1602 C CA . HIS A 1 209 ? 1.772 -8.031 0.414 1.00 97.50 209 HIS A CA 1
ATOM 1603 C C . HIS A 1 209 ? 0.376 -7.533 0.788 1.00 97.50 209 HIS A C 1
ATOM 1605 O O . HIS A 1 209 ? -0.028 -7.686 1.939 1.00 97.50 20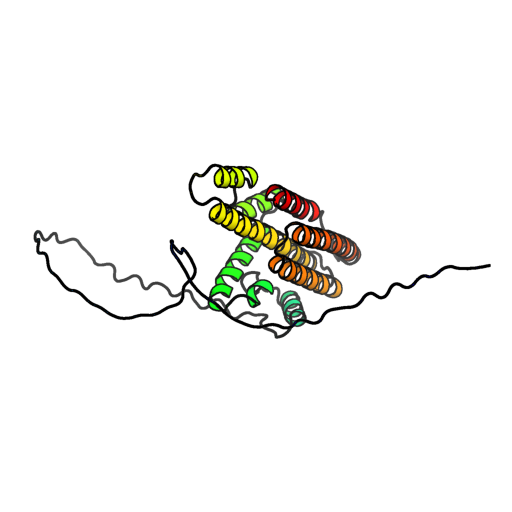9 HIS A O 1
ATOM 1611 N N . ILE A 1 210 ? -0.385 -6.972 -0.156 1.00 95.19 210 ILE A N 1
ATOM 1612 C CA . ILE A 1 210 ? -1.756 -6.492 0.079 1.00 95.19 210 ILE A CA 1
ATOM 1613 C C . ILE A 1 210 ? -2.691 -7.655 0.416 1.00 95.19 210 ILE A C 1
ATOM 1615 O O . ILE A 1 210 ? -3.423 -7.591 1.407 1.00 95.19 210 ILE A O 1
ATOM 1619 N N . LEU A 1 211 ? -2.638 -8.731 -0.371 1.00 94.88 211 LEU A N 1
ATOM 1620 C CA . LEU A 1 211 ? -3.421 -9.945 -0.140 1.00 94.88 211 LE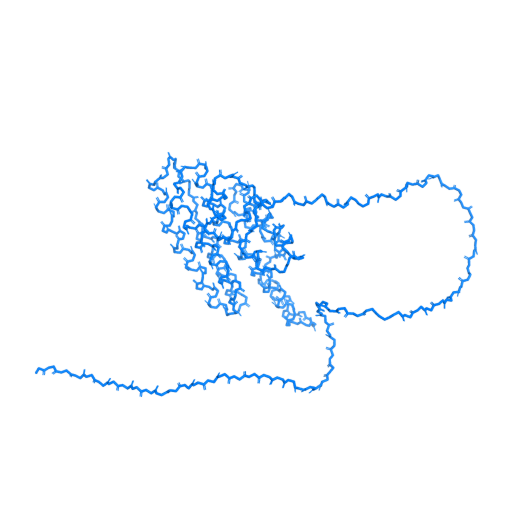U A CA 1
ATOM 1621 C C . LEU A 1 211 ? -3.117 -10.549 1.233 1.00 94.88 211 LEU A C 1
ATOM 1623 O O . LEU A 1 211 ? -4.027 -10.829 2.017 1.00 94.88 211 LEU A O 1
ATOM 1627 N N . THR A 1 212 ? -1.830 -10.682 1.557 1.00 96.12 212 THR A N 1
ATOM 1628 C CA . THR A 1 212 ? -1.384 -11.223 2.844 1.00 96.12 212 THR A CA 1
ATOM 1629 C C . THR A 1 212 ? -1.811 -10.315 3.992 1.00 96.12 212 THR A C 1
ATOM 1631 O O . THR A 1 212 ? -2.358 -10.792 4.982 1.00 96.12 212 THR A O 1
ATOM 1634 N N . TYR A 1 213 ? -1.631 -9.000 3.859 1.00 95.81 213 TYR A N 1
ATOM 1635 C CA . TYR A 1 213 ? -2.049 -8.022 4.861 1.00 95.81 213 TYR A CA 1
ATOM 1636 C C . TYR A 1 213 ? -3.545 -8.132 5.186 1.00 95.81 213 TYR A C 1
ATOM 1638 O O . TYR A 1 213 ? -3.913 -8.166 6.363 1.00 95.81 213 TYR A O 1
ATOM 1646 N N . GLY A 1 214 ? -4.397 -8.227 4.158 1.00 91.94 214 GLY A N 1
ATOM 1647 C CA . GLY A 1 214 ? -5.850 -8.344 4.310 1.00 91.94 214 GLY A CA 1
ATOM 1648 C C . GLY A 1 214 ? -6.304 -9.639 4.991 1.00 91.94 214 GLY A C 1
ATOM 1649 O O . GLY A 1 214 ? -7.338 -9.648 5.657 1.00 91.94 214 GLY A O 1
ATOM 1650 N N . ALA A 1 215 ? -5.524 -10.718 4.881 1.00 93.50 215 ALA A N 1
ATOM 1651 C CA . ALA A 1 215 ? -5.817 -12.001 5.522 1.00 93.50 215 ALA A CA 1
ATOM 1652 C C . ALA A 1 215 ? -5.407 -12.061 7.009 1.00 93.50 215 ALA A C 1
ATOM 1654 O O . ALA A 1 215 ? -5.888 -12.914 7.762 1.00 93.50 215 ALA A O 1
ATOM 1655 N N . LEU A 1 216 ? -4.515 -11.175 7.460 1.00 94.69 216 LEU A N 1
ATOM 1656 C CA . LEU A 1 216 ? -3.975 -11.203 8.819 1.00 94.69 216 LEU A CA 1
ATOM 1657 C C . LEU A 1 216 ? -4.938 -10.590 9.839 1.00 94.69 216 LEU A C 1
ATOM 1659 O O . LEU A 1 216 ? -5.504 -9.519 9.641 1.00 94.69 216 LEU A O 1
ATOM 1663 N N . ARG A 1 217 ? -5.058 -11.236 11.006 1.00 91.19 217 ARG A N 1
ATOM 1664 C CA . ARG A 1 217 ? -5.858 -10.721 12.134 1.00 91.19 217 ARG A CA 1
ATOM 1665 C C . ARG A 1 217 ? -5.035 -9.940 13.157 1.00 91.19 217 ARG A C 1
ATOM 1667 O O . ARG A 1 217 ? -5.538 -8.994 13.754 1.00 91.19 217 ARG A O 1
ATOM 1674 N N . LYS A 1 218 ? -3.781 -10.339 13.386 1.00 93.38 218 LYS A N 1
ATOM 1675 C CA . LYS A 1 218 ? -2.933 -9.785 14.451 1.00 93.38 218 LYS A CA 1
ATOM 1676 C C . LYS A 1 218 ? -2.189 -8.537 13.975 1.00 93.38 218 LYS A C 1
ATOM 1678 O O . LYS A 1 218 ? -1.514 -8.573 12.946 1.00 93.38 218 LYS A O 1
ATOM 1683 N N . THR A 1 219 ? -2.218 -7.471 14.779 1.00 93.44 219 THR A N 1
ATOM 1684 C CA . THR A 1 219 ? -1.504 -6.210 14.504 1.00 93.44 219 THR A CA 1
ATOM 1685 C C . THR A 1 219 ? -0.009 -6.428 14.252 1.00 93.44 219 THR A C 1
ATOM 1687 O O . THR A 1 219 ? 0.558 -5.838 13.337 1.00 93.44 219 THR A O 1
ATOM 1690 N N . GLN A 1 220 ? 0.646 -7.307 15.019 1.00 95.31 220 GLN A N 1
ATOM 1691 C CA . GLN A 1 220 ? 2.087 -7.556 14.873 1.00 95.31 220 GLN A CA 1
ATOM 1692 C C . GLN A 1 220 ? 2.452 -8.207 13.535 1.00 95.31 220 GLN A C 1
ATOM 1694 O O . GLN A 1 220 ? 3.456 -7.835 12.927 1.00 95.31 220 GLN A O 1
ATOM 1699 N N . ASP A 1 221 ? 1.628 -9.134 13.045 1.00 96.75 221 ASP A N 1
ATOM 1700 C CA . ASP A 1 221 ? 1.864 -9.760 11.744 1.00 96.75 221 ASP A CA 1
ATOM 1701 C C . ASP A 1 221 ? 1.619 -8.752 10.614 1.00 96.75 221 ASP A C 1
ATOM 1703 O O . ASP A 1 221 ? 2.427 -8.654 9.692 1.00 96.75 221 ASP A O 1
ATOM 1707 N N . LYS A 1 222 ? 0.582 -7.912 10.738 1.00 96.31 222 LYS A N 1
ATOM 1708 C CA . LYS A 1 222 ? 0.346 -6.787 9.820 1.00 96.31 222 LYS A CA 1
ATOM 1709 C C . LYS A 1 222 ? 1.546 -5.837 9.754 1.00 96.31 222 LYS A C 1
ATOM 1711 O O . LYS A 1 222 ? 1.983 -5.473 8.666 1.00 96.31 222 LYS A O 1
ATOM 1716 N N . ILE A 1 223 ? 2.129 -5.476 10.900 1.00 96.81 223 ILE A N 1
ATOM 1717 C CA . ILE A 1 223 ? 3.352 -4.657 10.960 1.00 96.81 223 ILE A CA 1
ATOM 1718 C C . ILE A 1 223 ? 4.524 -5.358 10.259 1.00 96.81 223 ILE A C 1
ATOM 1720 O O . ILE A 1 223 ? 5.311 -4.691 9.586 1.00 96.81 223 ILE A O 1
ATOM 1724 N N . ARG A 1 224 ? 4.660 -6.685 10.395 1.00 97.50 224 ARG A N 1
ATOM 1725 C CA . ARG A 1 224 ? 5.718 -7.453 9.719 1.00 97.50 224 ARG A CA 1
ATOM 1726 C C . ARG A 1 224 ? 5.602 -7.342 8.198 1.00 97.50 224 ARG A C 1
ATOM 1728 O O . ARG A 1 224 ? 6.621 -7.110 7.555 1.00 97.50 224 ARG A O 1
ATOM 1735 N N . ILE A 1 225 ? 4.388 -7.417 7.650 1.00 97.81 225 ILE A N 1
ATOM 1736 C CA . ILE A 1 225 ? 4.143 -7.220 6.212 1.00 97.81 225 ILE A CA 1
ATOM 1737 C C . ILE A 1 225 ? 4.537 -5.812 5.763 1.00 97.81 225 ILE A C 1
ATOM 1739 O O . ILE A 1 225 ? 5.244 -5.667 4.771 1.00 97.81 225 ILE A O 1
ATOM 1743 N N . LEU A 1 226 ? 4.186 -4.769 6.523 1.00 96.38 226 LEU A N 1
ATOM 1744 C CA . LEU A 1 226 ? 4.586 -3.400 6.166 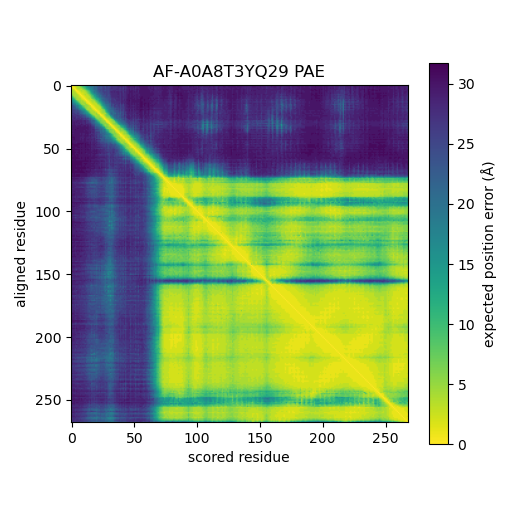1.00 96.38 226 LEU A CA 1
ATOM 1745 C C . LEU A 1 226 ? 6.108 -3.214 6.158 1.00 96.38 226 LEU A C 1
ATOM 1747 O O . LEU A 1 226 ? 6.641 -2.565 5.262 1.00 96.38 226 LEU A O 1
ATOM 1751 N N . LYS A 1 227 ? 6.822 -3.821 7.112 1.00 96.56 227 LYS A N 1
ATOM 1752 C CA . LYS A 1 227 ? 8.293 -3.808 7.131 1.00 96.56 227 LYS A CA 1
ATOM 1753 C C . LYS A 1 227 ? 8.903 -4.585 5.964 1.00 96.56 227 LYS A C 1
ATOM 1755 O O . LYS A 1 227 ? 9.919 -4.159 5.420 1.00 96.56 227 LYS A O 1
ATOM 1760 N N . ALA A 1 228 ? 8.305 -5.713 5.584 1.00 97.19 228 ALA A N 1
ATOM 1761 C CA . ALA A 1 228 ? 8.733 -6.468 4.410 1.00 97.19 228 ALA A CA 1
ATOM 1762 C C . ALA A 1 228 ? 8.566 -5.621 3.139 1.00 97.19 228 ALA A C 1
ATOM 1764 O O . ALA A 1 228 ? 9.538 -5.423 2.414 1.00 97.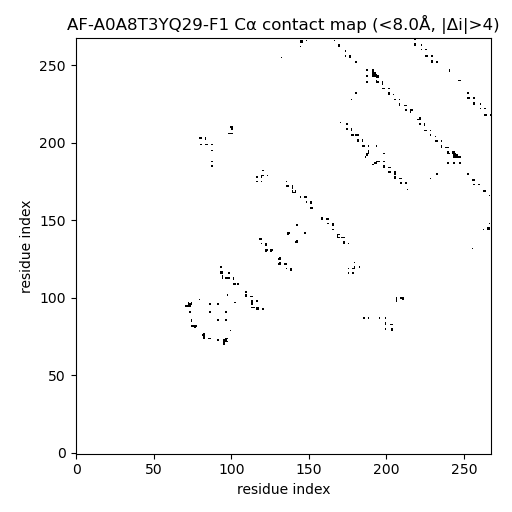19 228 ALA A O 1
ATOM 1765 N N . ALA A 1 229 ? 7.402 -4.988 2.965 1.00 96.62 229 ALA A N 1
ATOM 1766 C CA . ALA A 1 229 ? 7.141 -4.076 1.855 1.00 96.62 229 ALA A CA 1
ATOM 1767 C C . ALA A 1 229 ? 8.139 -2.901 1.798 1.00 96.62 229 ALA A C 1
ATOM 1769 O O . ALA A 1 229 ? 8.590 -2.539 0.714 1.00 96.62 229 ALA A O 1
ATOM 1770 N N . GLN A 1 230 ? 8.546 -2.330 2.943 1.00 95.44 230 GLN A N 1
ATOM 1771 C CA . GLN A 1 230 ? 9.610 -1.312 2.992 1.00 95.44 230 GLN A CA 1
ATOM 1772 C C . GLN A 1 230 ? 10.953 -1.852 2.488 1.00 95.44 230 GLN A C 1
ATOM 1774 O O . GLN A 1 230 ? 11.637 -1.191 1.706 1.00 95.44 230 GLN A O 1
ATOM 1779 N N . THR A 1 231 ? 11.350 -3.042 2.943 1.00 95.88 231 THR A N 1
ATOM 1780 C CA . THR A 1 231 ? 12.600 -3.684 2.517 1.00 95.88 231 THR A CA 1
ATOM 1781 C C . THR A 1 231 ? 12.601 -3.958 1.017 1.00 95.88 231 THR A C 1
ATOM 1783 O O . THR A 1 231 ? 13.573 -3.621 0.339 1.00 95.88 231 THR A O 1
ATOM 1786 N N . ASP A 1 232 ? 11.517 -4.519 0.491 1.00 96.44 232 ASP A N 1
ATOM 1787 C CA . ASP A 1 232 ? 11.396 -4.835 -0.933 1.00 96.44 232 ASP A CA 1
ATOM 1788 C C . ASP A 1 232 ? 11.368 -3.558 -1.775 1.00 96.44 232 ASP A C 1
ATOM 1790 O O . ASP A 1 232 ? 12.074 -3.464 -2.779 1.00 96.44 232 ASP A O 1
ATOM 1794 N N . TRP A 1 233 ? 10.675 -2.516 -1.304 1.00 95.31 233 TRP A N 1
ATOM 1795 C CA . TRP A 1 233 ? 10.682 -1.207 -1.950 1.00 95.31 233 TRP A CA 1
ATOM 1796 C C . TRP A 1 233 ? 12.082 -0.597 -2.027 1.00 95.31 233 TRP A C 1
ATOM 1798 O O . TRP A 1 233 ? 12.481 -0.110 -3.083 1.00 95.31 233 TRP A O 1
ATOM 1808 N N . LYS A 1 234 ? 12.866 -0.647 -0.943 1.00 93.44 234 LYS A N 1
ATOM 1809 C CA . LYS A 1 234 ? 14.252 -0.145 -0.947 1.00 93.44 234 LYS A CA 1
ATOM 1810 C C . LYS A 1 234 ? 15.116 -0.873 -1.978 1.00 93.44 234 LYS A C 1
ATOM 1812 O O . LYS A 1 234 ? 15.843 -0.217 -2.722 1.00 93.44 234 LYS A O 1
ATOM 1817 N N . LYS A 1 235 ? 15.016 -2.206 -2.045 1.00 94.69 235 LYS A N 1
ATOM 1818 C CA . LYS A 1 235 ? 15.742 -3.020 -3.036 1.00 94.69 235 LYS A CA 1
ATOM 1819 C C . LYS A 1 235 ? 15.328 -2.656 -4.461 1.00 94.69 235 LYS A C 1
ATOM 1821 O O . LYS A 1 235 ? 16.191 -2.442 -5.309 1.00 94.69 235 LYS A O 1
ATOM 1826 N N . PHE A 1 236 ? 14.024 -2.538 -4.704 1.00 95.25 236 PHE A N 1
ATOM 1827 C CA . PHE A 1 236 ? 13.487 -2.146 -6.002 1.00 95.25 236 PHE A CA 1
ATOM 1828 C C . PHE A 1 236 ? 13.976 -0.761 -6.432 1.00 95.25 236 PHE A C 1
ATOM 1830 O O . PHE A 1 236 ? 14.468 -0.624 -7.546 1.00 95.25 236 PHE A O 1
ATOM 1837 N N . VAL A 1 237 ? 13.900 0.254 -5.563 1.00 92.50 237 VAL A N 1
ATOM 1838 C CA . VAL A 1 237 ? 14.351 1.616 -5.895 1.00 92.50 237 VAL A CA 1
ATOM 1839 C C . VAL A 1 237 ? 15.835 1.640 -6.242 1.00 92.50 237 VAL A C 1
ATOM 1841 O O . VAL A 1 237 ? 16.197 2.261 -7.238 1.00 92.50 237 VAL A O 1
ATOM 1844 N N . ALA A 1 238 ? 16.678 0.943 -5.476 1.00 92.38 238 ALA A N 1
ATOM 1845 C CA . ALA A 1 238 ? 18.108 0.862 -5.765 1.00 92.38 238 ALA A CA 1
ATOM 1846 C C . ALA A 1 238 ? 18.375 0.251 -7.153 1.00 92.38 238 ALA A C 1
ATOM 1848 O O . ALA A 1 238 ? 19.143 0.810 -7.935 1.00 92.38 238 ALA A O 1
ATOM 1849 N N . ALA A 1 239 ? 17.691 -0.845 -7.497 1.00 93.25 239 ALA A N 1
ATOM 1850 C CA . ALA A 1 239 ? 17.800 -1.466 -8.818 1.00 93.25 239 ALA A CA 1
ATOM 1851 C C . ALA A 1 239 ? 17.242 -0.565 -9.936 1.00 93.25 239 ALA A C 1
ATOM 1853 O O . ALA A 1 239 ? 17.855 -0.414 -10.991 1.00 93.25 239 ALA A O 1
ATOM 1854 N N . ALA A 1 240 ? 16.096 0.078 -9.705 1.00 92.75 240 ALA A N 1
ATOM 1855 C CA . ALA A 1 240 ? 15.463 0.967 -10.671 1.00 92.75 240 ALA A CA 1
ATOM 1856 C C . ALA A 1 240 ? 16.313 2.205 -10.962 1.00 92.75 240 ALA A C 1
ATOM 1858 O O . ALA A 1 240 ? 16.412 2.606 -12.115 1.00 92.75 240 ALA A O 1
ATOM 1859 N N . GLN A 1 241 ? 16.970 2.782 -9.954 1.00 90.62 241 GLN A N 1
ATOM 1860 C CA . GLN A 1 241 ? 17.867 3.926 -10.131 1.00 90.62 241 GLN A CA 1
ATOM 1861 C C . GLN A 1 241 ? 19.075 3.600 -11.012 1.00 90.62 241 GLN A C 1
ATOM 1863 O O . GLN A 1 241 ? 19.503 4.458 -11.777 1.00 90.62 241 GLN A O 1
ATOM 1868 N N . GLN A 1 242 ? 19.597 2.374 -10.940 1.00 91.25 242 GLN A N 1
ATOM 1869 C CA . GLN A 1 242 ? 20.723 1.938 -11.772 1.00 91.25 242 GLN A CA 1
ATOM 1870 C C . GLN A 1 242 ? 20.327 1.699 -13.233 1.00 91.25 242 GLN A C 1
ATOM 1872 O O . GLN A 1 242 ? 21.152 1.852 -14.128 1.00 91.25 242 GLN A O 1
ATOM 1877 N N . LEU A 1 243 ? 19.074 1.304 -13.473 1.00 91.25 243 LEU A N 1
ATOM 1878 C CA . LEU A 1 243 ? 18.605 0.829 -14.779 1.00 91.25 243 LEU A CA 1
ATOM 1879 C C . LEU A 1 243 ? 17.666 1.809 -15.499 1.00 91.25 243 LEU A C 1
ATOM 1881 O O . LEU A 1 243 ? 17.287 1.566 -16.646 1.00 91.25 243 LEU A O 1
ATOM 1885 N N . ALA A 1 244 ? 17.244 2.891 -14.843 1.00 89.00 244 ALA A N 1
ATOM 1886 C CA . ALA A 1 244 ? 16.347 3.879 -15.428 1.00 89.00 244 ALA A CA 1
ATOM 1887 C C . ALA A 1 244 ? 17.058 4.766 -16.457 1.00 89.00 244 ALA A C 1
ATOM 1889 O O . ALA A 1 244 ? 18.211 5.157 -16.298 1.00 89.00 244 ALA A O 1
ATOM 1890 N N . LYS A 1 245 ? 16.318 5.153 -17.500 1.00 89.06 245 LYS A N 1
ATOM 1891 C CA . LYS A 1 245 ? 16.805 6.055 -18.556 1.00 89.06 245 LYS A CA 1
ATOM 1892 C C . LYS A 1 245 ? 16.868 7.514 -18.107 1.00 89.06 245 LYS A C 1
ATOM 1894 O O . LYS A 1 245 ? 17.565 8.315 -18.721 1.00 89.06 245 LYS A O 1
ATOM 1899 N N . LYS A 1 246 ? 16.092 7.878 -17.084 1.00 88.19 246 LYS A N 1
ATOM 1900 C CA . LYS A 1 246 ? 16.058 9.224 -16.502 1.00 88.19 246 LYS A CA 1
ATOM 1901 C C . LYS A 1 246 ? 16.243 9.143 -14.989 1.00 88.19 246 LYS A C 1
ATOM 1903 O O . LYS A 1 246 ? 15.761 8.181 -14.387 1.00 88.19 246 LYS A O 1
ATOM 1908 N N . PRO A 1 247 ? 16.831 10.176 -14.359 1.00 85.25 247 PRO A N 1
ATOM 1909 C CA . PRO A 1 247 ? 16.917 10.251 -12.908 1.00 85.25 247 PRO A CA 1
ATOM 1910 C C . PRO A 1 247 ? 15.541 10.075 -12.265 1.00 85.25 247 PRO A C 1
ATOM 1912 O O . PRO A 1 247 ? 14.571 10.740 -12.640 1.00 85.25 247 PRO A O 1
ATOM 1915 N N . ILE A 1 248 ? 15.458 9.167 -11.298 1.00 82.50 248 ILE A N 1
ATOM 1916 C CA . ILE A 1 248 ? 14.274 8.986 -10.461 1.00 82.50 248 ILE A CA 1
ATOM 1917 C C . ILE A 1 248 ? 14.411 9.964 -9.293 1.00 82.50 248 ILE A C 1
ATOM 1919 O O . ILE A 1 248 ? 15.343 9.854 -8.499 1.00 82.50 248 ILE A O 1
ATOM 1923 N N . GLY A 1 249 ? 13.496 10.934 -9.199 1.00 71.69 249 GLY A N 1
ATOM 1924 C CA . GLY A 1 249 ? 13.491 11.911 -8.106 1.00 71.69 249 GLY A CA 1
ATOM 1925 C C . GLY A 1 249 ? 13.347 11.255 -6.722 1.00 71.69 249 GLY A C 1
ATOM 1926 O O . GLY A 1 249 ? 12.894 10.107 -6.632 1.00 71.69 249 GLY A O 1
ATOM 1927 N N . PRO A 1 250 ? 13.696 11.970 -5.635 1.00 66.56 250 PRO A N 1
ATOM 1928 C CA . PRO A 1 250 ? 13.650 11.425 -4.285 1.00 66.56 250 PRO A CA 1
ATOM 1929 C C . PRO A 1 250 ? 12.206 11.071 -3.923 1.00 66.56 250 PRO A C 1
ATOM 1931 O O . PRO A 1 250 ? 11.363 11.941 -3.720 1.00 66.56 250 PRO A O 1
ATOM 1934 N N . TYR A 1 251 ? 11.909 9.777 -3.858 1.00 65.56 251 TYR A N 1
ATOM 1935 C CA . TYR A 1 251 ? 10.656 9.286 -3.303 1.00 65.56 251 TYR A CA 1
ATOM 1936 C C . TYR A 1 251 ? 10.963 8.378 -2.124 1.00 65.56 251 TYR A C 1
ATOM 1938 O O . TYR A 1 251 ? 11.388 7.233 -2.293 1.00 65.56 251 TYR A O 1
ATOM 1946 N N . ASN A 1 252 ? 10.735 8.902 -0.923 1.00 69.69 252 ASN A N 1
ATOM 1947 C CA . ASN A 1 252 ? 10.898 8.140 0.298 1.00 69.69 252 ASN A CA 1
ATOM 1948 C C . ASN A 1 252 ? 9.566 7.497 0.701 1.00 69.69 252 ASN A C 1
ATOM 1950 O O . ASN A 1 252 ? 8.812 8.018 1.518 1.00 69.69 252 ASN A O 1
ATOM 1954 N N . ALA A 1 253 ? 9.273 6.332 0.124 1.00 69.62 253 ALA A N 1
ATOM 1955 C CA . ALA A 1 253 ? 8.117 5.530 0.527 1.00 69.62 253 ALA A CA 1
ATOM 1956 C C . ALA A 1 253 ? 8.145 5.122 2.007 1.00 69.62 253 ALA A C 1
ATOM 1958 O O . ALA A 1 253 ? 7.099 4.804 2.580 1.00 69.62 253 ALA A O 1
ATOM 1959 N N . ASN A 1 254 ? 9.335 5.099 2.620 1.00 71.94 254 ASN A N 1
ATOM 1960 C CA . ASN A 1 254 ? 9.484 4.649 3.996 1.00 71.94 254 ASN A CA 1
ATOM 1961 C C . ASN A 1 254 ? 8.736 5.573 4.947 1.00 71.94 254 ASN A C 1
ATOM 1963 O O . ASN A 1 254 ? 8.034 5.063 5.810 1.00 71.94 254 ASN A O 1
ATOM 1967 N N . ASP A 1 255 ? 8.751 6.886 4.701 1.00 72.31 255 ASP A N 1
ATOM 1968 C CA . ASP A 1 255 ? 8.046 7.860 5.540 1.00 72.31 255 ASP A CA 1
ATOM 1969 C C . ASP A 1 255 ? 6.535 7.583 5.575 1.00 72.31 255 ASP A C 1
ATOM 1971 O O . ASP A 1 255 ? 5.878 7.696 6.616 1.00 72.31 255 ASP A O 1
ATOM 1975 N N . HIS A 1 256 ? 5.974 7.143 4.444 1.00 79.19 256 HIS A N 1
ATOM 1976 C CA . HIS A 1 256 ? 4.570 6.760 4.366 1.00 79.19 256 HIS A CA 1
ATOM 1977 C C . HIS A 1 256 ? 4.282 5.482 5.154 1.00 79.19 256 HIS A C 1
ATOM 1979 O O . HIS A 1 256 ? 3.360 5.471 5.971 1.00 79.19 256 HIS A O 1
ATOM 1985 N N . LEU A 1 257 ? 5.055 4.413 4.944 1.00 89.12 257 LEU A N 1
ATOM 1986 C CA . LEU A 1 257 ? 4.822 3.141 5.633 1.00 89.12 257 LEU A CA 1
ATOM 1987 C C . LEU A 1 257 ? 5.167 3.197 7.129 1.00 89.12 257 LEU A C 1
ATOM 1989 O O . LEU A 1 257 ? 4.456 2.594 7.929 1.00 89.12 257 LEU A O 1
ATOM 1993 N N . ASP A 1 258 ? 6.159 3.986 7.542 1.00 89.50 258 ASP A N 1
ATOM 1994 C CA . ASP A 1 258 ? 6.497 4.210 8.952 1.00 89.50 258 ASP A CA 1
ATOM 1995 C C . ASP A 1 258 ? 5.359 4.920 9.687 1.00 89.50 258 ASP A C 1
ATOM 1997 O O . ASP A 1 258 ? 4.970 4.514 10.788 1.00 89.50 258 ASP A O 1
ATOM 2001 N N . SER A 1 259 ? 4.745 5.923 9.047 1.00 87.69 259 SER A N 1
ATOM 2002 C CA . SER A 1 259 ? 3.530 6.560 9.563 1.00 87.69 259 SER A CA 1
ATOM 2003 C C . SER A 1 259 ? 2.403 5.541 9.761 1.00 87.69 259 SER A C 1
ATOM 2005 O O . SER A 1 259 ? 1.712 5.573 10.778 1.00 87.69 259 SER A O 1
ATOM 2007 N N . ARG A 1 260 ? 2.239 4.584 8.838 1.00 90.69 260 ARG A N 1
ATOM 2008 C CA . ARG A 1 260 ? 1.226 3.521 8.943 1.00 90.69 260 ARG A CA 1
ATOM 2009 C C . ARG A 1 260 ? 1.537 2.492 10.026 1.00 90.69 260 ARG A C 1
ATOM 2011 O O . ARG A 1 260 ? 0.633 2.091 10.755 1.00 90.69 260 ARG A O 1
ATOM 2018 N N . ILE A 1 261 ? 2.802 2.117 10.197 1.00 93.00 261 ILE A N 1
ATOM 2019 C CA . ILE A 1 261 ? 3.243 1.262 11.307 1.00 93.00 261 ILE A CA 1
ATOM 2020 C C . ILE A 1 261 ? 2.955 1.950 12.646 1.00 93.00 261 ILE A C 1
ATOM 2022 O O . ILE A 1 261 ? 2.452 1.310 13.571 1.00 93.00 261 ILE A O 1
ATOM 2026 N N . LYS A 1 262 ? 3.225 3.256 12.753 1.00 91.75 262 LYS A N 1
ATOM 2027 C CA . LYS A 1 262 ? 2.870 4.048 13.936 1.00 91.75 262 LYS A CA 1
ATOM 2028 C C . LYS A 1 262 ? 1.358 4.035 14.177 1.00 91.75 262 LYS A C 1
ATOM 2030 O O . LYS A 1 262 ? 0.941 3.731 15.289 1.00 91.75 262 LYS A O 1
ATOM 2035 N N . THR A 1 263 ? 0.553 4.265 13.138 1.00 89.69 263 THR A N 1
ATOM 2036 C CA . THR A 1 263 ? -0.915 4.180 13.210 1.00 89.69 263 THR A CA 1
ATOM 2037 C C . THR A 1 263 ? -1.400 2.825 13.741 1.00 89.69 263 THR A C 1
ATOM 2039 O O . THR A 1 263 ? -2.261 2.797 14.615 1.00 89.69 263 THR A O 1
ATOM 2042 N N . LEU A 1 264 ? -0.836 1.704 13.276 1.00 91.44 264 LEU A N 1
ATOM 2043 C CA . LEU A 1 264 ? -1.198 0.375 13.790 1.00 91.44 264 LEU A CA 1
ATOM 2044 C C . LEU A 1 264 ? -0.875 0.220 15.278 1.00 91.44 264 LEU A C 1
ATOM 2046 O O . LEU A 1 264 ? -1.688 -0.309 16.027 1.00 91.44 264 LEU A O 1
ATOM 2050 N N . ARG A 1 265 ? 0.283 0.713 15.728 1.00 91.19 265 ARG A N 1
ATOM 2051 C CA . ARG A 1 265 ? 0.657 0.675 17.152 1.00 91.19 265 ARG A CA 1
ATOM 2052 C C . ARG A 1 265 ? -0.278 1.514 18.021 1.00 91.19 265 ARG A C 1
ATOM 2054 O O . ARG A 1 265 ? -0.583 1.122 19.141 1.00 91.19 265 ARG A O 1
ATOM 2061 N N . GLU A 1 266 ? -0.730 2.658 17.515 1.00 8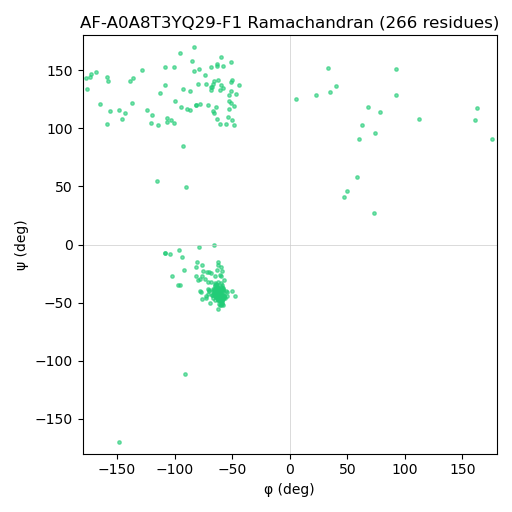8.94 266 GLU A N 1
ATOM 2062 C CA . GLU A 1 266 ? -1.681 3.532 18.214 1.00 88.94 266 GLU A CA 1
ATOM 2063 C C . GLU A 1 266 ? -3.079 2.910 18.336 1.00 88.94 266 GLU A C 1
ATOM 2065 O O . GLU A 1 266 ? -3.827 3.256 19.254 1.00 88.94 266 GLU A O 1
ATOM 2070 N N . LEU A 1 267 ? -3.430 1.985 17.443 1.00 85.75 267 LEU A N 1
ATOM 2071 C CA . LEU A 1 267 ? -4.713 1.290 17.451 1.00 85.75 267 LEU A CA 1
ATOM 2072 C C . LEU A 1 267 ? -4.784 0.164 18.499 1.00 85.75 267 LEU A C 1
ATOM 2074 O O . LEU A 1 267 ? -5.869 -0.081 19.030 1.00 85.75 267 LEU A O 1
ATOM 2078 N N . GLY A 1 268 ? -3.643 -0.457 18.827 1.00 71.31 268 GLY A N 1
ATOM 2079 C CA . GLY A 1 268 ? -3.529 -1.609 19.736 1.00 71.31 268 GLY A CA 1
ATOM 2080 C C . GLY A 1 268 ? -3.760 -2.937 19.027 1.00 71.31 268 GLY A C 1
ATOM 2081 O O . GLY A 1 268 ? -4.661 -3.679 19.471 1.00 71.31 268 GLY A O 1
#

pLDDT: mean 72.71, std 24.13, range [25.53, 97.81]

Mean predicted aligned error: 14.55 Å

Sequence (268 aa):
MRSYITLILIVGITASFLMLQSHSTSSNDILLGNGMNGAVGIELSGKFAPQITISKGIPGPKRERTPAPIAANVCNMTTMDERIACRLRTNVSAIEYLPEACRLVATRLQDRCREQYGHTHKCLTLKDVARRSVCMQKQANLQSIKAERISCTLGRVNTTQCMQILRIRVDGLITQSLYMLELRAIEMHQQHGAPSGIVAPMLKTIEEHILTYGALRKTQDKIRILKAAQTDWKKFVAAAQQLAKKPIGPYNANDHLDSRIKTLRELG

Radius of gyration: 26.2 Å; Cα contacts (8 Å, |Δi|>4): 187; chains: 1; bounding box: 98×62×48 Å

Secondary structure (DSSP, 8-state):
----------------------------------------------------------PPP----PPPPP---TT--SSHHHHHHHHHHHT--TTTS--HHHHSS-HHHHHHHHHHHHHHHHHHTSS-HHHHHHHHHHHTT-S-HHHHHHHHHHSSS-HHHHHHHHHHHHHHHHHHHHHHHHHHHHHHHHHH---HHHHHHHHHHHHHHHHHHHH--SHHHHHHHHHHHHHHHHHHHHHHHHH-SSPPP---HHHHHHHHHHHHHHH-

Solvent-accessible surface area (backbone atoms only — not comparable to full-atom values): 16950 Å² total; per-residue (Å²): 132,88,79,90,83,87,83,87,83,85,82,88,82,91,80,88,89,83,89,84,90,81,92,85,83,90,84,85,87,87,74,86,90,80,91,84,93,78,92,82,88,80,90,83,91,84,91,83,85,89,85,91,77,94,72,85,79,83,78,70,82,76,75,77,75,72,74,72,78,77,67,76,54,81,51,74,55,95,47,70,69,56,24,50,55,39,43,72,73,66,67,59,52,64,75,43,45,75,53,70,67,34,67,75,41,61,76,94,46,23,63,60,44,31,49,57,49,31,53,47,54,60,29,62,74,46,93,44,72,67,60,26,53,53,41,44,32,54,76,41,74,46,87,52,70,68,59,53,52,50,48,28,72,68,42,94,72,60,38,66,62,44,49,51,54,52,48,53,34,51,53,47,45,46,50,46,56,51,53,49,52,42,55,48,47,50,45,38,32,75,77,21,46,26,50,64,85,63,39,50,59,51,44,51,53,47,50,53,45,49,45,53,44,73,72,51,85,52,67,70,59,38,45,50,46,54,52,48,53,45,52,52,48,53,54,48,49,57,53,38,61,76,58,28,79,39,88,73,73,96,73,70,64,53,65,58,52,52,54,46,48,50,52,53,63,74,71,106

Foldseek 3Di:
DDDDDDDDDDDDDDDDDDDDDDDDDDDDDDDDDDDDDDDDDDDDDDDDDDDDDDDDDDPPPDPPPPPDPQPAQQQPDDDPLSSLVSCLVVVDQLLSHQAPVLVPDDPVCSNVVSVLSNQLVVLVVDPDPVSSLVSLCVSLVHDDLLVQLVCLVPPPPDSPVSLVSSVVSLLSSLLSLLSVLLVVLSCLCPVFVQDCVLSSVLNVLSSVLSNQLVPDDDLVVNLVSLVVNLVSSVVSVVNSCVRTNHHDPDDRSVVVSVVSNVSSVSSD